Protein AF-A0A1B6CYQ4-F1 (afdb_monomer)

InterPro domains:
  IPR046906 Mab-21-like, HhH/H2TH-like domain [PF20266] (20-109)

Secondary structure (DSSP, 8-state):
--PPP--HHHHHHHTTT-TTHHHHHHHHHHHHHHTT-TTS-HHHHHHHHHHHHHHTTT-GGGGGS-HHHHHHHHHHHHHHHHHTT--EETTEEEEETTTTS-HHHHHHHHHHHHHHHHHHHH-GGGHHHHH--TT--S--------------------------------

Radius of gyration: 19.65 Å; Cα contacts (8 Å, |Δi|>4): 107; chains: 1; bounding box: 58×38×56 Å

Sequence (170 aa):
IFWRLAFPHQELEMLSNKRCLKKILKMIKKLRDTQKWNFLSSYYIKTLFLWEVEEKRSSPEFWRQSEGFLFLYMLRKLRDCLQQKRIKFFWHKDCNLLETISDTKIDHGLRMLNKIIDAIVKDALTVESYLVSDKDKYVFVSNDSQEECNETSMQGGSTAESSFSNCVIT

Structure (mmCIF, N/CA/C/O backbone):
data_AF-A0A1B6CYQ4-F1
#
_entry.id   AF-A0A1B6CYQ4-F1
#
loop_
_atom_site.group_PDB
_atom_site.id
_atom_site.type_symbol
_atom_site.label_atom_id
_atom_site.label_alt_id
_atom_site.label_comp_id
_atom_site.label_asym_id
_atom_site.label_entity_id
_atom_site.label_seq_id
_atom_site.pdbx_PDB_ins_code
_atom_site.Cartn_x
_atom_site.Cartn_y
_atom_site.Cartn_z
_atom_site.occupancy
_atom_site.B_iso_or_equiv
_atom_site.auth_seq_id
_atom_site.auth_comp_id
_atom_site.auth_asym_id
_atom_site.auth_atom_id
_atom_site.pdbx_PDB_model_num
ATOM 1 N N . ILE A 1 1 ? 13.438 4.263 -27.667 1.00 56.91 1 ILE A N 1
ATOM 2 C CA . ILE A 1 1 ? 12.159 4.777 -27.115 1.00 56.91 1 ILE A CA 1
ATOM 3 C C . ILE A 1 1 ? 11.282 3.568 -26.845 1.00 56.91 1 ILE A C 1
ATOM 5 O O . ILE A 1 1 ? 11.056 2.804 -27.773 1.00 56.91 1 ILE A O 1
ATOM 9 N N . PHE A 1 2 ? 10.868 3.353 -25.598 1.00 77.44 2 PHE A N 1
ATOM 10 C CA . PHE A 1 2 ? 9.970 2.258 -25.228 1.00 77.44 2 PHE A CA 1
ATOM 11 C C . PHE A 1 2 ? 8.620 2.845 -24.820 1.00 77.44 2 PHE A C 1
ATOM 13 O O . PHE A 1 2 ? 8.571 3.780 -24.021 1.00 77.44 2 PHE A O 1
ATOM 20 N N . TRP A 1 3 ? 7.538 2.306 -25.374 1.00 79.00 3 TRP A N 1
ATOM 21 C CA . TRP A 1 3 ? 6.174 2.662 -24.994 1.00 79.00 3 TRP A CA 1
ATOM 22 C C . TRP A 1 3 ? 5.716 1.745 -23.861 1.00 79.00 3 TRP A C 1
ATOM 24 O O . TRP A 1 3 ? 5.914 0.532 -23.927 1.00 79.00 3 TRP A O 1
ATOM 34 N N . ARG A 1 4 ? 5.106 2.311 -22.814 1.00 76.56 4 ARG A N 1
ATOM 35 C CA . ARG A 1 4 ? 4.498 1.528 -21.731 1.00 76.56 4 ARG A CA 1
ATOM 36 C C . ARG A 1 4 ? 3.010 1.355 -22.007 1.00 76.56 4 ARG A C 1
ATOM 38 O O . ARG A 1 4 ? 2.299 2.337 -22.199 1.00 76.56 4 ARG A O 1
ATOM 45 N N . LEU A 1 5 ? 2.549 0.111 -21.969 1.00 82.44 5 LEU A N 1
ATOM 46 C CA . LEU A 1 5 ? 1.137 -0.235 -22.088 1.00 82.44 5 LEU A CA 1
ATOM 47 C C . LEU A 1 5 ? 0.344 0.346 -20.901 1.00 82.44 5 LEU A C 1
ATOM 49 O O . LEU A 1 5 ? 0.726 0.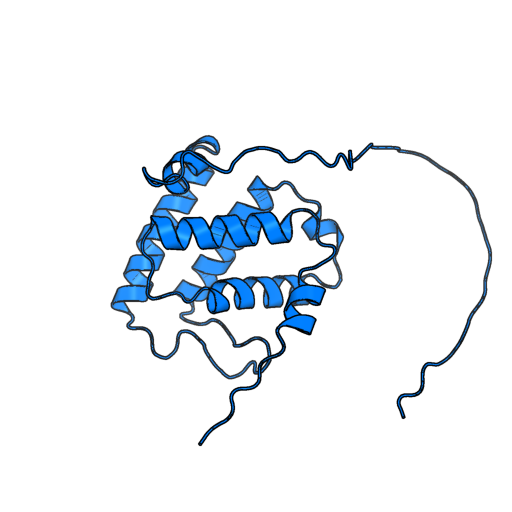141 -19.744 1.00 82.44 5 LEU A O 1
ATOM 53 N N . ALA A 1 6 ? -0.743 1.069 -21.175 1.00 82.19 6 ALA A N 1
ATOM 54 C CA . ALA A 1 6 ? -1.612 1.652 -20.156 1.00 82.19 6 ALA A CA 1
ATOM 55 C C . ALA A 1 6 ? -3.076 1.633 -20.612 1.00 82.19 6 ALA A C 1
ATOM 57 O O . ALA A 1 6 ? -3.385 2.039 -21.728 1.00 82.19 6 ALA A O 1
ATOM 58 N N . PHE A 1 7 ? -3.973 1.214 -19.718 1.00 90.12 7 PHE A N 1
ATOM 59 C CA . PHE A 1 7 ? -5.411 1.091 -19.989 1.00 90.12 7 PHE A CA 1
ATOM 60 C C . PHE A 1 7 ? -6.243 1.769 -18.891 1.00 90.12 7 PHE A C 1
ATOM 62 O O . PHE A 1 7 ? -6.993 1.119 -18.160 1.00 90.12 7 PHE A O 1
ATOM 69 N N . PRO A 1 8 ? -6.088 3.089 -18.696 1.00 88.88 8 PRO A N 1
ATOM 70 C CA . PRO A 1 8 ? -6.687 3.781 -17.559 1.00 88.88 8 PRO A CA 1
ATOM 71 C C . PRO A 1 8 ? -8.220 3.710 -17.546 1.00 88.88 8 PRO A C 1
ATOM 73 O O . PRO A 1 8 ? -8.797 3.688 -16.458 1.00 88.88 8 PRO A O 1
ATOM 76 N N . HIS A 1 9 ? -8.857 3.656 -18.721 1.00 90.56 9 HIS A N 1
ATOM 77 C CA . HIS A 1 9 ? -10.310 3.572 -18.861 1.00 90.56 9 HIS A CA 1
ATOM 78 C C . HIS A 1 9 ? -10.839 2.206 -18.409 1.00 90.56 9 HIS A C 1
ATOM 80 O O . HIS A 1 9 ? -11.674 2.142 -17.512 1.00 90.56 9 HIS A O 1
ATOM 86 N N . GLN A 1 10 ? -10.260 1.123 -18.928 1.00 92.25 10 GLN A N 1
ATOM 87 C CA . GLN A 1 10 ? -10.605 -0.248 -18.553 1.00 92.25 10 GLN A CA 1
ATOM 88 C C . GLN A 1 10 ? -10.365 -0.476 -17.059 1.00 92.25 10 GLN A C 1
ATOM 90 O O . GLN A 1 10 ? -11.225 -0.986 -16.353 1.00 92.25 10 GLN A O 1
ATOM 95 N N . GLU A 1 11 ? -9.228 -0.020 -16.528 1.00 92.81 11 GLU A N 1
ATOM 96 C CA . GLU A 1 11 ? -8.952 -0.127 -15.093 1.00 92.81 11 GLU A CA 1
ATOM 97 C C . GLU A 1 11 ? -9.968 0.648 -14.235 1.00 92.81 11 GLU A C 1
ATOM 99 O O . GLU A 1 11 ? -10.245 0.267 -13.098 1.00 92.81 11 GLU A O 1
ATOM 104 N N . LEU A 1 12 ? -10.492 1.774 -14.731 1.00 89.81 12 LEU A N 1
ATOM 105 C CA . LEU A 1 12 ? -11.516 2.546 -14.028 1.00 89.81 12 LEU A CA 1
ATOM 106 C C . LEU A 1 12 ? -12.864 1.823 -14.043 1.00 89.81 12 LEU A C 1
ATOM 108 O O . LEU A 1 12 ? -13.550 1.816 -13.021 1.00 89.81 12 LEU A O 1
ATOM 112 N N . GLU A 1 13 ? -13.219 1.222 -15.174 1.00 91.62 13 GLU A N 1
ATOM 113 C CA . GLU A 1 13 ? -14.427 0.422 -15.354 1.00 91.62 13 GLU A CA 1
ATOM 114 C C . GLU A 1 13 ? -14.397 -0.844 -14.488 1.00 91.62 13 GLU A C 1
ATOM 116 O O . GLU A 1 13 ? -15.350 -1.135 -13.776 1.00 91.62 13 GLU A O 1
ATOM 121 N N . MET A 1 14 ? -13.261 -1.535 -14.403 1.00 90.69 14 MET A N 1
ATOM 122 C CA . MET A 1 14 ? -13.112 -2.688 -13.507 1.00 90.69 14 MET A CA 1
ATOM 123 C C . MET A 1 14 ? -13.343 -2.328 -12.033 1.00 90.69 14 MET A C 1
ATOM 125 O O . MET A 1 14 ? -13.870 -3.133 -11.263 1.00 90.69 14 MET A O 1
ATOM 129 N N . LEU A 1 15 ? -12.972 -1.112 -11.629 1.00 89.25 15 LEU A N 1
ATOM 130 C CA . LEU A 1 15 ? -13.192 -0.589 -10.279 1.00 89.25 15 LEU A CA 1
ATOM 131 C C . LEU A 1 15 ? -14.553 0.110 -10.119 1.00 89.25 15 LEU A C 1
ATOM 133 O O . LEU A 1 15 ? -14.896 0.530 -9.010 1.00 89.25 15 LEU A O 1
ATOM 137 N N . SER A 1 16 ? -15.309 0.297 -11.202 1.00 83.81 16 SER A N 1
ATOM 138 C CA . SER A 1 16 ? -16.661 0.843 -11.159 1.00 83.81 16 SER A CA 1
ATOM 139 C C . SER A 1 16 ? -17.646 -0.219 -10.649 1.00 83.81 16 SER A C 1
ATOM 141 O O . SER A 1 16 ? -17.313 -1.402 -10.520 1.00 83.81 16 SER A O 1
ATOM 143 N N . ASN A 1 17 ? -18.843 0.228 -10.265 1.00 75.56 17 ASN A N 1
ATOM 144 C CA . ASN A 1 17 ? -19.954 -0.633 -9.840 1.00 75.56 17 ASN A CA 1
ATOM 145 C C . ASN A 1 17 ? -19.668 -1.514 -8.608 1.00 75.56 17 ASN A C 1
ATOM 147 O O . ASN A 1 17 ? -20.323 -2.525 -8.382 1.00 75.56 17 ASN A O 1
ATOM 151 N N . LYS A 1 18 ? -18.686 -1.126 -7.784 1.00 76.94 18 LYS A N 1
ATOM 152 C CA . LYS A 1 18 ? -18.326 -1.798 -6.526 1.00 76.94 18 LYS A CA 1
ATOM 153 C C . LYS A 1 18 ? -18.411 -0.789 -5.392 1.00 76.94 18 LYS A C 1
ATOM 155 O O . LYS A 1 18 ? -17.413 -0.155 -5.055 1.00 76.94 18 LYS A O 1
ATOM 160 N N . ARG A 1 19 ? -19.634 -0.619 -4.878 1.00 80.06 19 ARG A N 1
ATOM 161 C CA . ARG A 1 19 ? -20.086 0.282 -3.797 1.00 80.06 19 ARG A CA 1
ATOM 162 C C . ARG A 1 19 ? -18.957 1.056 -3.095 1.00 80.06 19 ARG A C 1
ATOM 164 O O . ARG A 1 19 ? -18.613 2.164 -3.500 1.00 80.06 19 ARG A O 1
ATOM 171 N N . CYS A 1 20 ? -18.330 0.453 -2.086 1.00 85.50 20 CYS A N 1
ATOM 172 C CA . CYS A 1 20 ? -17.342 1.126 -1.243 1.00 85.50 20 CYS A CA 1
ATOM 173 C C . CYS A 1 20 ? -15.902 1.022 -1.775 1.00 85.50 20 CYS A C 1
ATOM 175 O O . CYS A 1 20 ? -15.009 1.685 -1.254 1.00 85.50 20 CYS A O 1
ATOM 177 N N . LEU A 1 21 ? -15.631 0.242 -2.826 1.00 90.12 21 LEU A N 1
ATOM 178 C CA . LEU A 1 21 ? -14.267 -0.104 -3.244 1.00 90.12 21 LEU A CA 1
ATOM 179 C C . LEU A 1 21 ? -13.415 1.123 -3.590 1.00 90.12 21 LEU A C 1
ATOM 181 O O . LEU A 1 21 ? -12.257 1.225 -3.181 1.00 90.12 21 LEU A O 1
ATOM 185 N N . LYS A 1 22 ? -13.999 2.092 -4.305 1.00 90.12 22 LYS A N 1
ATOM 186 C CA . LYS A 1 22 ? -13.323 3.355 -4.642 1.00 90.12 22 LYS A CA 1
ATOM 187 C C . LYS A 1 22 ? -12.980 4.167 -3.392 1.00 90.12 22 LYS A C 1
ATOM 189 O O . LYS A 1 22 ? -11.921 4.793 -3.353 1.00 90.12 22 LYS A O 1
ATOM 194 N N . LYS A 1 23 ? -13.849 4.147 -2.377 1.00 90.88 23 LYS A N 1
ATOM 195 C CA . LYS A 1 23 ? -13.615 4.803 -1.084 1.00 90.88 23 LYS A CA 1
ATOM 196 C C . LYS A 1 23 ? -12.451 4.133 -0.354 1.00 90.88 23 LYS A C 1
ATOM 198 O O . LYS A 1 23 ? -11.502 4.821 0.009 1.00 90.88 23 LYS A O 1
ATOM 203 N N . ILE A 1 24 ? -12.447 2.802 -0.269 1.00 94.00 24 ILE A N 1
ATOM 204 C CA . ILE A 1 24 ? -11.355 2.032 0.348 1.00 94.00 24 ILE A CA 1
ATOM 205 C C . ILE A 1 24 ? -10.017 2.273 -0.371 1.00 94.00 24 ILE A C 1
ATOM 207 O O . ILE A 1 24 ? -8.997 2.516 0.273 1.00 94.00 24 ILE A O 1
ATOM 211 N N . LEU A 1 25 ? -10.013 2.305 -1.709 1.00 94.38 25 LEU A N 1
ATOM 212 C CA . LEU A 1 25 ? -8.820 2.627 -2.500 1.00 94.38 25 LEU A CA 1
ATOM 213 C C . LEU A 1 25 ? -8.271 4.021 -2.174 1.00 94.38 25 LEU A C 1
ATOM 215 O O . LEU A 1 25 ? -7.056 4.196 -2.059 1.00 94.38 25 LEU A O 1
ATOM 219 N N . LYS A 1 26 ? -9.151 5.019 -2.029 1.00 92.44 26 LYS A N 1
ATOM 220 C CA . LYS A 1 26 ? -8.761 6.372 -1.612 1.00 92.44 26 LYS A CA 1
ATOM 221 C C . LYS A 1 26 ? -8.197 6.373 -0.190 1.00 92.44 26 LYS A C 1
ATOM 223 O O . LYS A 1 26 ? -7.157 6.987 0.020 1.00 92.44 26 LYS A O 1
ATOM 228 N N . MET A 1 27 ? -8.817 5.655 0.749 1.00 93.12 27 MET A N 1
ATOM 229 C CA . MET A 1 27 ? -8.337 5.557 2.134 1.00 93.12 27 MET A CA 1
ATOM 230 C C . MET A 1 27 ? -6.934 4.953 2.216 1.00 93.12 27 MET A C 1
ATOM 232 O O . MET A 1 27 ? -6.077 5.512 2.890 1.00 93.12 27 MET A O 1
ATOM 236 N N . ILE A 1 28 ? -6.654 3.865 1.491 1.00 94.38 28 ILE A N 1
ATOM 237 C CA . ILE A 1 28 ? -5.317 3.243 1.504 1.00 94.38 28 ILE A CA 1
ATOM 238 C C . ILE A 1 28 ? -4.267 4.150 0.848 1.00 94.38 28 ILE A C 1
ATOM 240 O O . ILE A 1 28 ? -3.140 4.239 1.334 1.00 94.38 28 ILE A O 1
ATOM 244 N N . LYS A 1 29 ? -4.623 4.871 -0.223 1.00 92.75 29 LYS A N 1
ATOM 245 C CA . LYS A 1 29 ? -3.730 5.885 -0.810 1.00 92.75 29 LYS A CA 1
ATOM 246 C C . LYS A 1 29 ? -3.445 7.022 0.170 1.00 92.75 29 LYS A C 1
ATOM 248 O O . LYS A 1 29 ? -2.285 7.383 0.334 1.00 92.75 29 LYS A O 1
ATOM 253 N N . LYS A 1 30 ? -4.474 7.522 0.861 1.00 91.38 30 LYS A N 1
ATOM 254 C CA . LYS A 1 30 ? -4.320 8.553 1.892 1.00 91.38 30 LYS A CA 1
ATOM 255 C C . LYS A 1 30 ? -3.436 8.063 3.036 1.00 91.38 30 LYS A C 1
ATOM 257 O O . LYS A 1 30 ? -2.513 8.766 3.416 1.00 91.38 30 LYS A O 1
ATOM 262 N N . LEU A 1 31 ? -3.638 6.831 3.510 1.00 92.06 31 LEU A N 1
ATOM 263 C CA . LEU A 1 31 ? -2.777 6.217 4.521 1.00 92.06 31 LEU A CA 1
ATOM 264 C C . LEU A 1 31 ? -1.312 6.204 4.070 1.00 92.06 31 LEU A C 1
ATOM 266 O O . LEU A 1 31 ? -0.436 6.624 4.818 1.00 92.06 31 LEU A O 1
ATOM 270 N N . ARG A 1 32 ? -1.043 5.765 2.836 1.00 92.88 32 ARG A N 1
ATOM 271 C CA . ARG A 1 32 ? 0.309 5.786 2.263 1.00 92.88 32 ARG A CA 1
ATOM 272 C C . ARG A 1 32 ? 0.908 7.197 2.285 1.00 92.88 32 ARG A C 1
ATOM 274 O O . ARG A 1 32 ? 2.077 7.340 2.639 1.00 92.88 32 ARG A O 1
ATOM 281 N N . ASP A 1 33 ? 0.129 8.207 1.905 1.00 91.31 33 ASP A N 1
ATOM 282 C CA . ASP A 1 33 ? 0.583 9.600 1.845 1.00 91.31 33 ASP A CA 1
ATOM 283 C C . ASP A 1 33 ? 0.881 10.159 3.243 1.00 91.31 33 ASP A C 1
ATOM 285 O O . ASP A 1 33 ? 1.968 10.692 3.470 1.00 91.31 33 ASP A O 1
ATOM 289 N N . THR A 1 34 ? -0.014 9.933 4.209 1.00 89.88 34 THR A N 1
ATOM 290 C CA . THR A 1 34 ? 0.170 10.319 5.618 1.00 89.88 34 THR A CA 1
ATOM 291 C C . THR A 1 34 ? 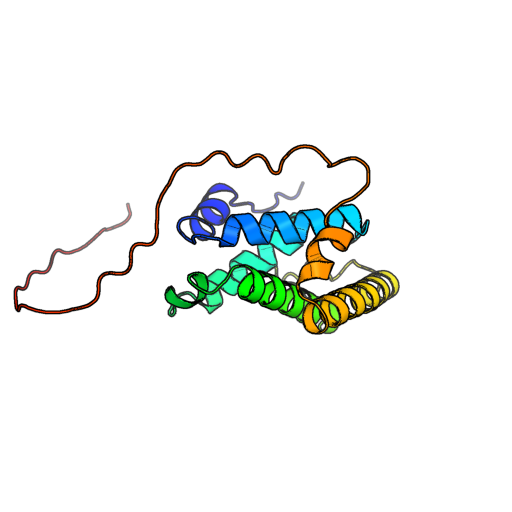1.393 9.639 6.237 1.00 89.88 34 THR A C 1
ATOM 293 O O . THR A 1 34 ? 2.186 10.279 6.927 1.00 89.88 34 THR A O 1
ATOM 296 N N . GLN A 1 35 ? 1.603 8.353 5.944 1.00 87.44 35 GLN A N 1
ATOM 297 C CA . GLN A 1 35 ? 2.750 7.580 6.433 1.00 87.44 35 GLN A CA 1
ATOM 298 C C . GLN A 1 35 ? 4.031 7.787 5.601 1.00 87.44 35 GLN A C 1
ATOM 300 O O . GLN A 1 35 ? 5.065 7.183 5.897 1.00 87.44 35 GLN A O 1
ATOM 305 N N . LYS A 1 36 ? 3.988 8.637 4.562 1.00 88.81 36 LYS A N 1
ATOM 306 C CA . LYS A 1 36 ? 5.111 8.971 3.667 1.00 88.81 36 LYS A CA 1
ATOM 307 C C . LYS A 1 36 ? 5.780 7.743 3.038 1.00 88.81 36 LYS A C 1
ATOM 309 O O . LYS A 1 36 ? 7.004 7.686 2.887 1.00 88.81 36 LYS A O 1
ATOM 314 N N . TRP A 1 37 ? 4.992 6.744 2.641 1.00 89.94 37 TRP A N 1
ATOM 315 C CA . TRP A 1 37 ? 5.489 5.538 1.968 1.00 89.94 37 TRP A CA 1
ATOM 316 C C . TRP A 1 37 ? 5.803 5.802 0.489 1.00 89.94 37 TRP A C 1
ATOM 318 O O . TRP A 1 37 ? 5.226 5.196 -0.412 1.00 89.94 37 TRP A O 1
ATOM 328 N N . ASN A 1 38 ? 6.769 6.687 0.237 1.00 88.81 38 ASN A N 1
ATOM 329 C CA . ASN A 1 38 ? 7.158 7.148 -1.103 1.00 88.81 38 ASN A CA 1
ATOM 330 C C . ASN A 1 38 ? 7.689 6.027 -2.013 1.00 88.81 38 ASN A C 1
ATOM 332 O O . ASN A 1 38 ? 7.801 6.209 -3.221 1.00 88.81 38 ASN A O 1
ATOM 336 N N . PHE A 1 39 ? 8.024 4.865 -1.447 1.00 91.62 39 PHE A N 1
ATOM 337 C CA . PHE A 1 39 ? 8.415 3.686 -2.216 1.00 91.62 39 PHE A CA 1
ATOM 338 C C . PHE A 1 39 ? 7.225 3.028 -2.938 1.00 91.62 39 PHE A C 1
ATOM 340 O O . PHE A 1 39 ? 7.424 2.354 -3.943 1.00 91.62 39 PHE A O 1
ATOM 347 N N . LEU A 1 40 ? 5.989 3.245 -2.473 1.00 93.06 40 LEU A N 1
ATOM 348 C CA . LEU A 1 40 ? 4.777 2.720 -3.099 1.00 93.06 40 LEU A CA 1
ATOM 349 C C . LEU A 1 40 ? 4.126 3.764 -4.005 1.00 93.06 40 LEU A C 1
ATOM 351 O O . LEU A 1 40 ? 3.495 4.722 -3.555 1.00 93.06 40 LEU A O 1
ATOM 355 N N . SER A 1 41 ? 4.184 3.537 -5.314 1.00 93.00 41 SER A N 1
ATOM 356 C CA . SER A 1 41 ? 3.422 4.355 -6.259 1.00 93.00 41 SER A CA 1
ATOM 357 C C . SER A 1 41 ? 1.909 4.167 -6.079 1.00 93.00 41 SER A C 1
ATOM 359 O O . SER A 1 41 ? 1.427 3.090 -5.719 1.00 93.00 41 SER A O 1
ATOM 361 N N . SER A 1 42 ? 1.125 5.201 -6.413 1.00 92.56 42 SER A N 1
ATOM 362 C CA . SER A 1 42 ? -0.351 5.149 -6.400 1.00 92.56 42 SER A CA 1
ATOM 363 C C . SER A 1 42 ? -0.881 4.027 -7.286 1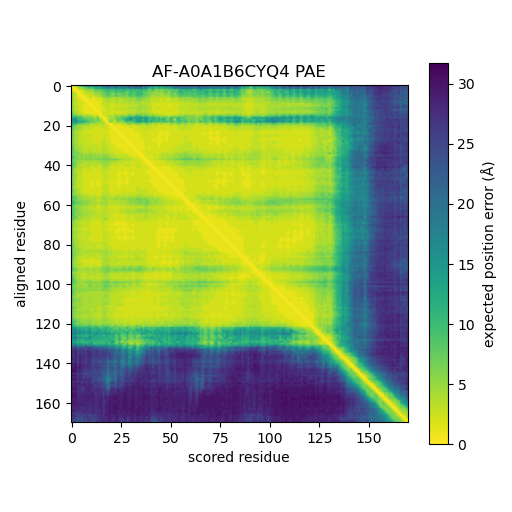.00 92.56 42 SER A C 1
ATOM 365 O O . SER A 1 42 ? -1.945 3.463 -7.020 1.00 92.56 42 SER A O 1
ATOM 367 N N . TYR A 1 43 ? -0.130 3.713 -8.343 1.00 94.00 43 TYR A N 1
ATOM 368 C CA . TYR A 1 43 ? -0.455 2.653 -9.280 1.00 94.00 43 TYR A CA 1
ATOM 369 C C . TYR A 1 43 ? -0.278 1.254 -8.674 1.00 94.00 43 TYR A C 1
ATOM 371 O O . TYR A 1 43 ? -1.003 0.340 -9.051 1.00 94.00 43 TYR A O 1
ATOM 379 N N . TYR A 1 44 ? 0.616 1.072 -7.697 1.00 95.12 44 TYR A N 1
ATOM 380 C CA . TYR A 1 44 ? 0.866 -0.241 -7.086 1.00 95.12 44 TYR A CA 1
ATOM 381 C C . TYR A 1 44 ? -0.322 -0.635 -6.212 1.00 95.12 44 TYR A C 1
ATOM 383 O O . TYR A 1 44 ? -0.839 -1.743 -6.318 1.00 95.12 44 TYR A O 1
ATOM 391 N N . ILE A 1 45 ? -0.832 0.332 -5.442 1.00 96.00 45 ILE A N 1
ATOM 392 C CA . ILE A 1 45 ? -2.070 0.176 -4.674 1.00 96.00 45 ILE A CA 1
ATOM 393 C C . ILE A 1 45 ? -3.248 -0.062 -5.628 1.00 96.00 45 ILE A C 1
ATOM 395 O O . ILE A 1 45 ? -4.041 -0.963 -5.400 1.00 96.00 45 ILE A O 1
ATOM 399 N N . LYS A 1 46 ? -3.358 0.687 -6.737 1.00 94.81 46 LYS A N 1
ATOM 400 C CA . LYS A 1 46 ? -4.420 0.447 -7.736 1.00 94.81 46 LYS A CA 1
ATOM 401 C C . LYS A 1 46 ? -4.354 -0.977 -8.303 1.00 94.81 46 LYS A C 1
ATOM 403 O O . LYS A 1 46 ? -5.379 -1.638 -8.404 1.00 94.81 46 LYS A O 1
ATOM 408 N N . THR A 1 47 ? -3.154 -1.444 -8.630 1.00 95.06 47 THR A N 1
ATOM 409 C CA . THR A 1 47 ? -2.909 -2.779 -9.187 1.00 95.06 47 THR A CA 1
ATOM 410 C C . THR A 1 47 ? -3.330 -3.883 -8.223 1.00 95.06 47 THR A C 1
ATOM 412 O O . THR A 1 47 ? -3.968 -4.841 -8.646 1.00 95.06 47 THR A O 1
ATOM 415 N N . LEU A 1 48 ? -3.050 -3.722 -6.926 1.00 96.38 48 LEU A N 1
ATOM 416 C CA . LEU A 1 48 ? -3.534 -4.635 -5.890 1.00 96.38 48 LEU A CA 1
ATOM 417 C C . LEU A 1 48 ? -5.065 -4.770 -5.931 1.00 96.38 48 LEU A C 1
ATOM 419 O O . LEU A 1 48 ? -5.588 -5.877 -5.939 1.00 96.38 48 LEU A O 1
ATOM 423 N N . PHE A 1 49 ? -5.786 -3.650 -6.020 1.00 95.62 49 PHE A N 1
ATOM 424 C CA . PHE A 1 49 ? -7.251 -3.655 -6.079 1.00 95.62 49 PHE A CA 1
ATOM 425 C C . PHE A 1 49 ? -7.790 -4.324 -7.345 1.00 95.62 49 PHE A C 1
ATOM 427 O O . PHE A 1 49 ? -8.794 -5.025 -7.275 1.00 95.62 49 PHE A O 1
ATOM 434 N N . LEU A 1 50 ? -7.139 -4.118 -8.491 1.00 95.56 50 LEU A N 1
ATOM 435 C CA . LEU A 1 50 ? -7.539 -4.759 -9.744 1.00 95.56 50 LEU A CA 1
ATOM 436 C C . LEU A 1 50 ? -7.414 -6.285 -9.659 1.00 95.56 50 LEU A C 1
ATOM 438 O O . LEU A 1 50 ? -8.330 -6.990 -10.076 1.00 95.56 50 LEU A O 1
ATOM 442 N N . TRP A 1 51 ? -6.329 -6.792 -9.065 1.00 96.00 51 TRP A N 1
ATOM 443 C CA . TRP A 1 51 ? -6.163 -8.230 -8.847 1.00 96.00 51 TRP A CA 1
ATOM 444 C C . TRP A 1 51 ? -7.212 -8.810 -7.908 1.00 96.00 51 TRP A C 1
ATOM 446 O O . TRP A 1 51 ? -7.780 -9.850 -8.221 1.00 96.00 51 TRP A O 1
ATOM 456 N N . GLU A 1 52 ? -7.511 -8.133 -6.800 1.00 95.25 52 GLU A N 1
ATOM 457 C CA . GLU A 1 52 ? -8.546 -8.598 -5.870 1.00 95.25 52 GLU A CA 1
ATOM 458 C C . GLU A 1 52 ? -9.937 -8.591 -6.514 1.00 95.25 52 GLU A C 1
ATOM 460 O O . GLU A 1 52 ? -10.736 -9.494 -6.279 1.00 95.25 52 GLU A O 1
ATOM 465 N N . VAL A 1 53 ? -10.235 -7.605 -7.366 1.00 94.56 53 VAL A N 1
ATOM 466 C CA . VAL A 1 53 ? -11.476 -7.586 -8.153 1.00 94.56 53 VAL A CA 1
ATOM 467 C C . VAL A 1 53 ? -11.559 -8.779 -9.098 1.00 94.56 53 VAL A C 1
ATOM 469 O O . VAL A 1 53 ? -12.611 -9.414 -9.155 1.00 94.56 53 VAL A O 1
ATOM 472 N N . GLU A 1 54 ? -10.476 -9.092 -9.808 1.00 93.81 54 GLU A N 1
ATOM 473 C CA . GLU A 1 54 ? -10.443 -10.238 -10.719 1.00 93.81 54 GLU A CA 1
ATOM 474 C C . GLU A 1 54 ? -10.556 -11.567 -9.953 1.00 93.81 54 GLU A C 1
ATOM 476 O O . GLU A 1 54 ? -11.328 -12.439 -10.341 1.00 93.81 54 GLU A O 1
ATOM 481 N N . GLU A 1 55 ? -9.866 -11.708 -8.816 1.00 94.00 55 GLU A N 1
ATOM 482 C CA . GLU A 1 55 ? -9.930 -12.902 -7.961 1.00 94.00 55 GLU A CA 1
ATOM 483 C C . GLU A 1 55 ? -11.342 -13.130 -7.393 1.00 94.00 55 GLU A C 1
ATOM 485 O O . GLU A 1 55 ? -11.788 -14.268 -7.248 1.00 94.00 55 GLU A O 1
ATOM 490 N N . LYS A 1 56 ? -12.077 -12.051 -7.098 1.00 93.06 56 LYS A N 1
ATOM 491 C CA . LYS A 1 56 ? -13.446 -12.092 -6.556 1.00 93.06 56 LYS A CA 1
ATOM 492 C C . LYS A 1 56 ? -14.531 -11.943 -7.621 1.00 93.06 56 LYS A C 1
ATOM 494 O O . LYS A 1 56 ? -15.687 -11.697 -7.274 1.00 93.06 56 LYS A O 1
ATOM 499 N N . ARG A 1 57 ? -14.201 -12.111 -8.905 1.00 90.31 57 ARG A N 1
ATOM 500 C CA . ARG A 1 57 ? -15.151 -11.942 -10.016 1.00 90.31 57 ARG A CA 1
ATOM 501 C C . ARG A 1 57 ? -16.398 -12.820 -9.882 1.00 90.31 57 ARG A C 1
ATOM 503 O O . ARG A 1 57 ? -17.494 -12.359 -10.183 1.00 90.31 57 ARG A O 1
ATOM 510 N N . SER A 1 58 ? -16.246 -14.039 -9.369 1.00 91.69 58 SER A N 1
ATOM 511 C CA . SER A 1 58 ? -17.353 -14.983 -9.145 1.00 91.69 58 SER A CA 1
ATOM 512 C C . SER A 1 58 ? -18.150 -14.723 -7.857 1.00 91.69 58 SER A C 1
ATOM 514 O O . SER A 1 58 ? -19.065 -15.476 -7.540 1.00 91.69 58 SER A O 1
ATOM 516 N N . SER A 1 59 ? -17.805 -13.698 -7.071 1.00 91.75 59 SER A N 1
ATOM 517 C CA . SER A 1 59 ? -18.418 -13.419 -5.764 1.00 91.75 59 SER A CA 1
ATOM 518 C C . SER A 1 59 ? -18.651 -11.914 -5.568 1.00 91.75 59 SER A C 1
ATOM 520 O O . SER A 1 59 ? -18.011 -11.299 -4.713 1.00 91.75 59 SER A O 1
ATOM 522 N N . PRO A 1 60 ? -19.569 -11.293 -6.335 1.00 86.25 60 PRO A N 1
ATOM 523 C CA . PRO A 1 60 ? -19.814 -9.847 -6.273 1.00 86.25 60 PRO A CA 1
ATOM 524 C C . PRO A 1 60 ? -20.255 -9.372 -4.878 1.00 86.25 60 PRO A C 1
ATOM 526 O O . PRO A 1 60 ? -19.870 -8.286 -4.442 1.00 86.25 60 PRO A O 1
ATOM 529 N N . GLU A 1 61 ? -20.965 -10.229 -4.141 1.00 89.69 61 GLU A N 1
ATOM 530 C CA . GLU A 1 61 ? -21.412 -10.022 -2.757 1.00 89.69 61 GLU A CA 1
ATOM 531 C C . GLU A 1 61 ? -20.270 -9.731 -1.772 1.00 89.69 61 GLU A C 1
ATOM 533 O O . GLU A 1 61 ? -20.469 -9.077 -0.747 1.00 89.69 61 GLU A O 1
ATOM 538 N N . PHE A 1 62 ? -19.042 -10.150 -2.095 1.00 91.69 62 PHE A N 1
ATOM 539 C CA . PHE A 1 62 ? -17.861 -9.834 -1.295 1.00 91.69 62 PHE A CA 1
ATOM 540 C C . PHE A 1 62 ? -17.650 -8.319 -1.153 1.00 91.69 62 PHE A C 1
ATOM 542 O O . PHE A 1 62 ? -17.248 -7.836 -0.099 1.00 91.69 62 PHE A O 1
ATOM 549 N N . TRP A 1 63 ? -17.972 -7.538 -2.185 1.00 90.44 63 TRP A N 1
ATOM 550 C CA . TRP A 1 63 ? -17.808 -6.083 -2.155 1.00 90.44 63 TRP A CA 1
ATOM 551 C C . TRP A 1 63 ? -18.959 -5.351 -1.452 1.00 90.44 63 TRP A C 1
ATOM 553 O O . TRP A 1 63 ? -18.902 -4.128 -1.313 1.00 90.44 63 TRP A O 1
ATOM 563 N N . ARG A 1 64 ? -19.985 -6.083 -0.991 1.00 89.69 64 ARG A N 1
ATOM 564 C CA . ARG A 1 64 ? -21.088 -5.562 -0.168 1.00 89.69 64 ARG A CA 1
ATOM 565 C C . ARG A 1 64 ? -20.825 -5.656 1.338 1.00 89.69 64 ARG A C 1
ATOM 567 O O . ARG A 1 64 ? -21.659 -5.202 2.117 1.00 89.69 64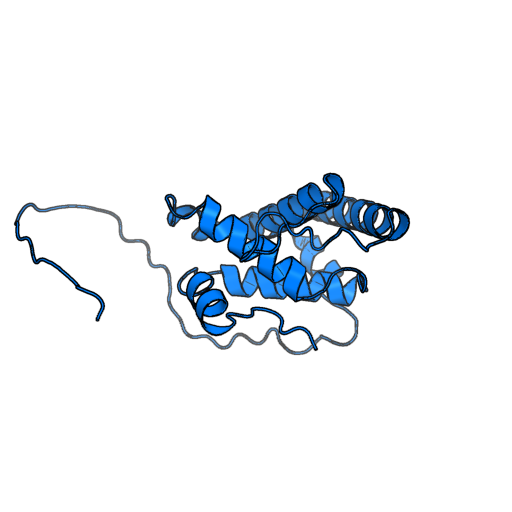 ARG A O 1
ATOM 574 N N . GLN A 1 65 ? -19.686 -6.216 1.747 1.00 91.44 65 GLN A N 1
ATOM 575 C CA . GLN A 1 65 ? -19.263 -6.258 3.148 1.00 91.44 65 GLN A CA 1
ATOM 576 C C . GLN A 1 65 ? -19.027 -4.847 3.714 1.00 91.44 65 GLN A C 1
ATOM 578 O O . GLN A 1 65 ? -18.930 -3.866 2.971 1.00 91.44 65 GLN A O 1
ATOM 583 N N . SER A 1 66 ? -18.918 -4.741 5.041 1.00 90.75 66 SER A N 1
ATOM 584 C CA . SER A 1 66 ? -18.713 -3.452 5.706 1.00 90.75 66 SER A CA 1
ATOM 585 C C . SER A 1 66 ? -17.414 -2.771 5.262 1.00 90.75 66 SER A C 1
ATOM 587 O O . SER A 1 66 ? -16.412 -3.417 4.942 1.00 90.75 66 SER A O 1
ATOM 589 N N . GLU A 1 67 ? -17.410 -1.438 5.270 1.00 89.81 67 GLU A N 1
ATOM 590 C CA . GLU A 1 67 ? -16.241 -0.657 4.857 1.00 89.81 67 GLU A CA 1
ATOM 591 C C . GLU A 1 67 ? -15.006 -0.963 5.706 1.00 89.81 67 GLU A C 1
ATOM 593 O O . GLU A 1 67 ? -13.914 -1.110 5.163 1.00 89.81 67 GLU A O 1
ATOM 598 N N . GLY A 1 68 ? -15.183 -1.116 7.023 1.00 89.88 68 GLY A N 1
ATOM 599 C CA . GLY A 1 68 ? -14.103 -1.477 7.941 1.00 89.88 68 GLY A CA 1
ATOM 600 C C . GLY A 1 68 ? -13.508 -2.850 7.627 1.00 89.88 68 GLY A C 1
ATOM 601 O O . GLY A 1 68 ? -12.284 -2.994 7.587 1.00 89.88 68 GLY A O 1
ATOM 602 N N . PHE A 1 69 ? -14.355 -3.838 7.314 1.00 91.88 69 PHE A N 1
ATOM 603 C CA . PHE A 1 69 ? -13.896 -5.159 6.888 1.00 91.88 69 PHE A CA 1
ATOM 604 C C . PHE A 1 69 ? -13.094 -5.077 5.585 1.00 91.88 69 PHE A C 1
ATOM 606 O O . PHE A 1 69 ? -11.980 -5.594 5.521 1.00 91.88 69 PHE A O 1
ATOM 613 N N . LEU A 1 70 ? -13.618 -4.389 4.565 1.00 94.06 70 LEU A N 1
ATOM 614 C CA . LEU A 1 70 ? -12.941 -4.242 3.273 1.00 94.06 70 LEU A CA 1
ATOM 615 C C . LEU A 1 70 ? -11.628 -3.462 3.395 1.00 94.06 70 LEU A C 1
ATOM 617 O O . LEU A 1 70 ? -10.638 -3.823 2.760 1.00 94.06 70 LEU A O 1
ATOM 621 N N . PHE A 1 71 ? -11.591 -2.420 4.226 1.00 93.94 71 PHE A N 1
ATOM 622 C CA . PHE A 1 71 ? -10.374 -1.665 4.507 1.00 93.94 71 PHE A CA 1
ATOM 623 C C . PHE A 1 71 ? -9.298 -2.553 5.126 1.00 93.94 71 PHE A C 1
ATOM 625 O O . PHE A 1 71 ? -8.190 -2.642 4.593 1.00 93.94 71 PHE A O 1
ATOM 632 N N . LEU A 1 72 ? -9.637 -3.266 6.203 1.00 94.00 72 LEU A N 1
ATOM 633 C CA . LEU A 1 72 ? -8.709 -4.163 6.881 1.00 94.00 72 LEU A CA 1
ATOM 634 C C . LEU A 1 72 ? -8.264 -5.316 5.970 1.00 94.00 72 LEU A C 1
ATOM 636 O O . LEU A 1 72 ? -7.083 -5.661 5.944 1.00 94.0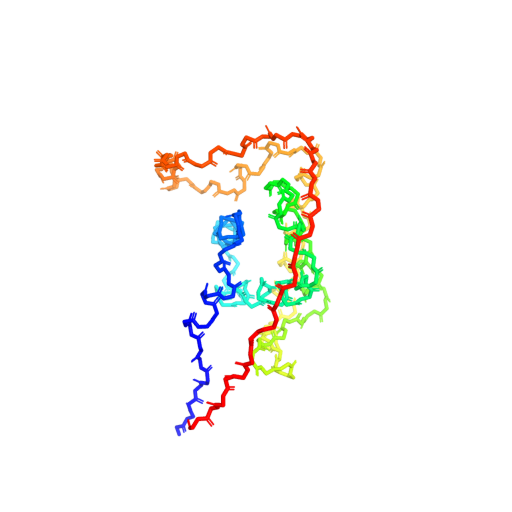0 72 LEU A O 1
ATOM 640 N N . TYR A 1 73 ? -9.184 -5.883 5.187 1.00 96.00 73 TYR A N 1
ATOM 641 C CA . TYR A 1 73 ? -8.884 -6.912 4.193 1.00 96.00 73 TYR A CA 1
ATOM 642 C C . TYR A 1 73 ? -7.840 -6.425 3.183 1.00 96.00 73 TYR A C 1
ATOM 644 O O . TYR A 1 73 ? -6.811 -7.072 2.993 1.00 96.00 73 TYR A O 1
ATOM 652 N N . MET A 1 74 ? -8.056 -5.251 2.584 1.00 96.56 74 MET A N 1
ATOM 653 C CA . MET A 1 74 ? -7.139 -4.700 1.586 1.00 96.56 74 MET A CA 1
ATOM 654 C C . MET A 1 74 ? -5.786 -4.289 2.188 1.00 96.56 74 MET A C 1
ATOM 656 O O . MET A 1 74 ? -4.759 -4.433 1.522 1.00 96.56 74 MET A O 1
ATOM 660 N N . LEU A 1 75 ? -5.742 -3.843 3.450 1.00 96.06 75 LEU A N 1
ATOM 661 C CA . LEU A 1 75 ? -4.481 -3.618 4.170 1.00 96.06 75 LEU A CA 1
ATOM 662 C C . LEU A 1 75 ? -3.703 -4.919 4.385 1.00 96.06 75 LEU A C 1
ATOM 664 O O . LEU A 1 75 ? -2.490 -4.950 4.176 1.00 96.06 75 LEU A O 1
ATOM 668 N N . ARG A 1 76 ? -4.389 -6.005 4.759 1.00 96.94 76 ARG A N 1
ATOM 669 C CA . ARG A 1 76 ? -3.767 -7.329 4.901 1.00 96.94 76 ARG A CA 1
ATOM 670 C C . ARG A 1 76 ? -3.250 -7.840 3.560 1.00 96.94 76 ARG A C 1
ATOM 672 O O . ARG A 1 76 ? -2.115 -8.291 3.502 1.00 96.94 76 ARG A O 1
ATOM 679 N N . LYS A 1 77 ? -4.001 -7.665 2.470 1.00 97.12 77 LYS A N 1
ATOM 680 C CA . LYS A 1 77 ? -3.521 -8.000 1.119 1.00 97.12 77 LYS A CA 1
ATOM 681 C C . LYS A 1 77 ? -2.283 -7.198 0.721 1.00 97.12 77 LYS A C 1
ATOM 683 O O . LYS A 1 77 ? -1.335 -7.768 0.186 1.00 97.12 77 LYS A O 1
ATOM 688 N N . LEU A 1 78 ? -2.236 -5.904 1.045 1.00 96.81 78 LEU A N 1
ATOM 689 C CA . LEU A 1 78 ? -1.034 -5.097 0.825 1.00 96.81 78 LEU A CA 1
ATOM 690 C C . LEU A 1 78 ? 0.157 -5.631 1.632 1.00 96.81 78 LEU A C 1
ATOM 692 O O . LEU A 1 78 ? 1.254 -5.749 1.088 1.00 96.81 78 LEU A O 1
ATOM 696 N N . ARG A 1 79 ? -0.055 -5.985 2.904 1.00 96.62 79 ARG A N 1
ATOM 697 C CA . ARG A 1 79 ? 0.973 -6.593 3.759 1.00 96.62 79 ARG A CA 1
ATOM 698 C C . ARG A 1 79 ? 1.488 -7.891 3.153 1.00 96.62 79 ARG A C 1
ATOM 700 O O . ARG A 1 79 ? 2.697 -8.045 3.030 1.00 96.62 79 ARG A O 1
ATOM 707 N N . ASP A 1 80 ? 0.598 -8.781 2.738 1.00 97.25 80 ASP A N 1
ATOM 708 C CA . ASP A 1 80 ? 0.971 -10.081 2.184 1.00 97.25 80 ASP A CA 1
ATOM 709 C C . ASP A 1 80 ? 1.791 -9.908 0.887 1.00 97.25 80 ASP A C 1
ATOM 711 O O . ASP A 1 80 ? 2.822 -10.558 0.708 1.00 97.25 80 ASP A O 1
ATOM 715 N N . CYS A 1 81 ? 1.419 -8.955 0.023 1.00 96.12 81 CYS A N 1
ATOM 716 C CA . CYS A 1 81 ? 2.210 -8.591 -1.156 1.00 96.12 81 CYS A CA 1
ATOM 717 C C . CYS A 1 81 ? 3.603 -8.052 -0.810 1.00 96.12 81 CYS A C 1
ATOM 719 O O . CYS A 1 81 ? 4.579 -8.391 -1.481 1.00 96.12 81 CYS A O 1
ATOM 721 N N . LEU A 1 82 ? 3.717 -7.219 0.228 1.00 95.69 82 LEU A N 1
ATOM 722 C CA . LEU A 1 82 ? 5.007 -6.712 0.695 1.00 95.69 82 LEU A CA 1
ATOM 723 C C . LEU A 1 82 ? 5.867 -7.832 1.305 1.00 95.69 82 LEU A C 1
ATOM 725 O O . LEU A 1 82 ? 7.061 -7.879 1.029 1.00 95.69 82 LEU A O 1
ATOM 729 N N . GLN A 1 83 ? 5.278 -8.766 2.060 1.00 96.12 83 GLN A N 1
ATOM 730 C CA . GLN A 1 83 ? 5.983 -9.929 2.625 1.00 96.12 83 GLN A CA 1
ATOM 731 C C . GLN A 1 83 ? 6.523 -10.843 1.526 1.00 96.12 83 GLN A C 1
ATOM 733 O O . GLN A 1 83 ? 7.658 -11.303 1.597 1.00 96.12 83 GLN A O 1
ATOM 738 N N . GLN A 1 84 ? 5.729 -11.059 0.477 1.00 95.81 84 GLN A N 1
ATOM 739 C CA . GLN A 1 84 ? 6.142 -11.805 -0.712 1.00 95.81 84 GLN A CA 1
ATOM 740 C C . GLN A 1 84 ? 7.077 -11.003 -1.628 1.00 95.81 84 GLN A C 1
ATOM 742 O O . GLN A 1 84 ? 7.508 -11.527 -2.654 1.00 95.81 84 GLN A O 1
ATOM 747 N N . LYS A 1 85 ? 7.343 -9.726 -1.307 1.00 95.31 85 LYS A N 1
ATOM 748 C CA . LYS A 1 85 ? 8.081 -8.763 -2.140 1.00 95.31 85 LYS A CA 1
ATOM 749 C C . LYS A 1 85 ? 7.574 -8.728 -3.582 1.00 95.31 85 LYS A C 1
ATOM 751 O O . LYS A 1 85 ? 8.342 -8.572 -4.533 1.00 95.31 85 LYS A O 1
ATOM 756 N N . ARG A 1 86 ? 6.259 -8.895 -3.760 1.00 95.19 86 ARG A N 1
ATOM 757 C CA . ARG A 1 86 ? 5.662 -9.049 -5.081 1.00 95.19 86 ARG A CA 1
ATOM 758 C C . ARG A 1 86 ? 4.291 -8.403 -5.222 1.00 95.19 86 ARG A C 1
ATOM 760 O O . ARG A 1 86 ? 3.330 -8.78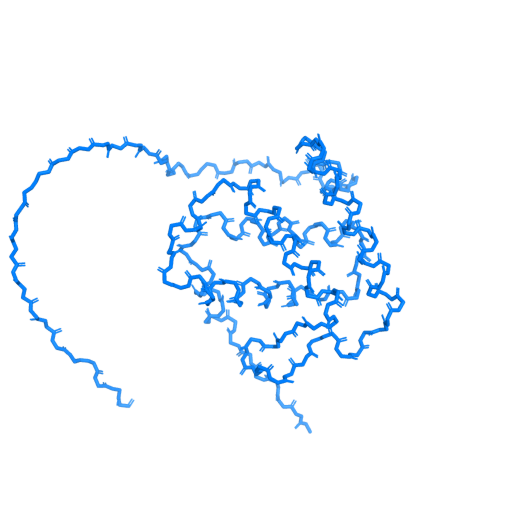7 -4.561 1.00 95.19 86 ARG A O 1
ATOM 767 N N . ILE A 1 87 ? 4.190 -7.500 -6.196 1.00 95.50 87 ILE A N 1
ATOM 768 C CA . ILE A 1 87 ? 2.921 -7.014 -6.751 1.00 95.50 87 ILE A CA 1
ATOM 769 C C . ILE A 1 87 ? 3.012 -7.178 -8.264 1.00 95.50 87 ILE A C 1
ATOM 771 O O . ILE A 1 87 ? 3.782 -6.479 -8.918 1.00 95.50 87 ILE A O 1
ATOM 775 N N . LYS A 1 88 ? 2.238 -8.106 -8.829 1.00 94.06 88 LYS A N 1
ATOM 776 C CA . LYS A 1 88 ? 2.219 -8.334 -10.279 1.00 94.06 88 LYS A CA 1
ATOM 777 C C . LYS A 1 88 ? 1.616 -7.132 -10.990 1.00 94.06 88 LYS A C 1
ATOM 779 O O . LYS A 1 88 ? 0.559 -6.667 -10.577 1.00 94.06 88 LYS A O 1
ATOM 784 N N . PHE A 1 89 ? 2.213 -6.675 -12.081 1.00 93.31 89 PHE A N 1
ATOM 785 C CA . PHE A 1 89 ? 1.569 -5.712 -12.968 1.00 93.31 89 PHE A CA 1
ATOM 786 C C . PHE A 1 89 ? 0.282 -6.320 -13.540 1.00 93.31 89 PHE A C 1
ATOM 788 O O . PHE A 1 89 ? 0.278 -7.469 -13.975 1.00 93.31 89 PHE A O 1
ATOM 795 N N . PHE A 1 90 ? -0.819 -5.566 -13.519 1.00 93.75 90 PHE A N 1
ATOM 796 C CA . PHE A 1 90 ? -2.142 -6.111 -13.843 1.00 93.75 90 PHE A CA 1
ATOM 797 C C . PHE A 1 90 ? -2.217 -6.682 -15.270 1.00 93.75 90 PHE A C 1
ATOM 799 O O . PHE A 1 90 ? -2.689 -7.797 -15.478 1.00 93.75 90 PHE A O 1
ATOM 806 N N . TRP A 1 91 ? -1.659 -5.956 -16.239 1.00 91.50 91 TRP A N 1
ATOM 807 C CA . TRP A 1 91 ? -1.686 -6.335 -17.655 1.00 91.50 91 TRP A CA 1
ATOM 808 C C . TRP A 1 91 ? -0.552 -7.281 -18.072 1.00 91.50 91 TRP A C 1
ATOM 810 O O . TRP A 1 91 ? -0.584 -7.817 -19.174 1.00 91.50 91 TRP A O 1
ATOM 820 N N . HIS A 1 92 ? 0.448 -7.501 -17.211 1.00 90.19 92 HIS A N 1
ATOM 821 C CA . HIS A 1 92 ? 1.559 -8.422 -17.471 1.00 90.19 92 HIS A CA 1
ATOM 822 C C . HIS A 1 92 ? 1.983 -9.108 -16.171 1.00 90.19 92 HIS A C 1
ATOM 824 O O . HIS A 1 92 ? 2.759 -8.568 -15.380 1.00 90.19 92 HIS A O 1
ATOM 830 N N . LYS A 1 93 ? 1.446 -10.312 -15.946 1.00 88.31 93 LYS A N 1
ATOM 831 C CA . LYS A 1 93 ? 1.552 -11.061 -14.681 1.00 88.31 93 LYS A CA 1
ATOM 832 C C . LYS A 1 93 ? 2.991 -11.361 -14.251 1.00 88.31 93 LYS A C 1
ATOM 834 O O . LYS A 1 93 ? 3.218 -11.543 -13.054 1.00 88.31 93 LYS A O 1
ATOM 839 N N . ASP A 1 94 ? 3.922 -11.390 -15.199 1.00 88.56 94 ASP A N 1
ATOM 840 C CA . ASP A 1 94 ? 5.329 -11.714 -14.954 1.00 88.56 94 ASP A CA 1
ATOM 841 C C . ASP A 1 94 ? 6.154 -10.492 -14.534 1.00 88.56 94 ASP A C 1
ATOM 843 O O . ASP A 1 94 ? 7.245 -10.637 -13.993 1.00 88.56 94 ASP A O 1
ATOM 847 N N . CYS A 1 95 ? 5.627 -9.275 -14.709 1.00 90.94 95 CYS A N 1
ATOM 848 C CA . CYS A 1 95 ? 6.298 -8.066 -14.240 1.00 90.94 95 CYS A CA 1
ATOM 849 C C . CYS A 1 95 ? 5.995 -7.827 -12.758 1.00 90.94 95 CYS A C 1
ATOM 851 O O . CYS A 1 95 ? 4.844 -7.584 -12.385 1.00 90.94 95 CYS A O 1
ATOM 853 N N . ASN A 1 96 ? 7.024 -7.823 -11.912 1.00 94.19 96 ASN A N 1
ATOM 854 C CA . ASN A 1 96 ? 6.893 -7.468 -10.504 1.00 94.19 96 ASN A CA 1
ATOM 855 C C . ASN A 1 96 ? 7.142 -5.967 -10.287 1.00 94.19 96 ASN A C 1
ATOM 857 O O . ASN A 1 96 ? 8.238 -5.460 -10.489 1.00 94.19 96 ASN A O 1
ATOM 861 N N . LEU A 1 97 ? 6.137 -5.248 -9.794 1.00 93.00 97 LEU A N 1
ATOM 862 C CA . LEU A 1 97 ? 6.234 -3.818 -9.500 1.00 93.00 97 LEU A CA 1
ATOM 863 C C . LEU A 1 97 ? 7.175 -3.500 -8.326 1.00 93.00 97 LEU A C 1
ATOM 865 O O . LEU A 1 97 ? 7.662 -2.375 -8.224 1.00 93.00 97 LEU A O 1
ATOM 869 N N . LEU A 1 98 ? 7.442 -4.463 -7.441 1.00 94.12 98 LEU A N 1
ATOM 870 C CA . LEU A 1 98 ? 8.326 -4.272 -6.286 1.00 94.12 98 LEU A CA 1
ATOM 871 C C . LEU A 1 98 ? 9.791 -4.644 -6.561 1.00 94.12 98 LEU A C 1
ATOM 873 O O . LEU A 1 98 ? 10.620 -4.458 -5.678 1.00 94.12 98 LEU A O 1
ATOM 877 N N . GLU A 1 99 ? 10.122 -5.119 -7.765 1.00 92.75 99 GLU A N 1
ATOM 878 C CA . GLU A 1 99 ? 11.445 -5.667 -8.108 1.00 92.75 99 GLU A CA 1
ATOM 879 C C . GLU A 1 99 ? 12.602 -4.688 -7.870 1.00 92.75 99 GLU A C 1
ATOM 881 O O . GLU A 1 99 ? 13.664 -5.076 -7.397 1.00 92.75 99 GLU A O 1
ATOM 886 N N . THR A 1 100 ? 12.391 -3.399 -8.142 1.00 91.44 100 THR A N 1
ATOM 887 C CA . THR A 1 100 ? 13.431 -2.368 -8.007 1.00 91.44 100 THR A CA 1
ATOM 888 C C . THR A 1 100 ? 13.455 -1.700 -6.629 1.00 91.44 100 THR A C 1
ATOM 890 O O . THR A 1 100 ? 14.194 -0.736 -6.423 1.00 91.44 100 THR A O 1
ATOM 893 N N . ILE A 1 101 ? 12.597 -2.119 -5.693 1.00 92.81 101 ILE A N 1
ATOM 894 C CA . ILE A 1 101 ? 12.516 -1.511 -4.362 1.00 92.81 101 ILE A CA 1
ATOM 895 C C . ILE A 1 101 ? 13.483 -2.219 -3.421 1.00 92.81 101 ILE A C 1
ATOM 897 O O . ILE A 1 101 ? 13.491 -3.439 -3.330 1.00 92.81 101 ILE A O 1
ATOM 901 N N . SER A 1 102 ? 14.262 -1.444 -2.665 1.00 94.06 102 SER A N 1
ATOM 902 C CA . SER A 1 102 ? 15.168 -2.010 -1.671 1.00 94.06 102 SER A CA 1
ATOM 903 C C . SER A 1 102 ? 14.415 -2.725 -0.547 1.00 94.06 102 SER A C 1
ATOM 905 O O . SER A 1 102 ? 13.445 -2.200 0.009 1.00 94.06 102 SER A O 1
ATOM 907 N N . ASP A 1 103 ? 14.946 -3.874 -0.139 1.00 93.81 103 ASP A N 1
ATOM 908 C CA . ASP A 1 103 ? 14.433 -4.674 0.976 1.00 93.81 103 ASP A CA 1
ATOM 909 C C . ASP A 1 103 ? 14.244 -3.852 2.252 1.00 93.81 103 ASP A C 1
ATOM 911 O O . ASP A 1 103 ? 13.208 -3.928 2.902 1.00 93.81 103 ASP A O 1
ATOM 915 N N . THR A 1 104 ? 15.181 -2.950 2.543 1.00 94.12 104 THR A N 1
ATOM 916 C CA . THR A 1 104 ? 15.110 -2.040 3.695 1.00 94.12 104 THR A CA 1
ATOM 917 C C . THR A 1 104 ? 13.840 -1.185 3.721 1.00 94.12 104 THR A C 1
ATOM 919 O O . THR A 1 104 ? 13.263 -0.965 4.789 1.00 94.12 104 THR A O 1
ATOM 922 N N . LYS A 1 105 ? 13.382 -0.706 2.556 1.00 93.56 105 LYS A N 1
ATOM 923 C CA . LYS A 1 105 ? 12.154 0.094 2.429 1.00 93.56 105 LYS A CA 1
ATOM 924 C C . LYS A 1 105 ? 10.920 -0.786 2.587 1.00 93.56 105 LYS A C 1
ATOM 926 O O . LYS A 1 105 ? 9.980 -0.373 3.265 1.00 93.56 105 LYS A O 1
ATOM 931 N N . ILE A 1 106 ? 10.943 -1.985 2.002 1.00 94.06 106 ILE A N 1
ATOM 932 C CA . ILE A 1 106 ? 9.861 -2.966 2.133 1.00 94.06 106 ILE A CA 1
ATOM 933 C C . ILE A 1 106 ? 9.694 -3.372 3.600 1.00 94.06 106 ILE A C 1
ATOM 935 O O . ILE A 1 106 ? 8.592 -3.264 4.130 1.00 94.06 106 ILE A O 1
ATOM 939 N N . ASP A 1 107 ? 10.777 -3.737 4.284 1.00 94.12 107 ASP A N 1
ATOM 940 C CA . ASP A 1 107 ? 10.757 -4.160 5.686 1.00 94.12 107 ASP A CA 1
ATOM 941 C C . ASP A 1 107 ? 10.280 -3.043 6.615 1.00 94.12 107 ASP A C 1
ATOM 943 O O . ASP A 1 107 ? 9.511 -3.275 7.551 1.00 94.12 107 ASP A O 1
ATOM 947 N N . HIS A 1 108 ? 10.708 -1.804 6.356 1.00 92.62 108 HIS A N 1
ATOM 948 C CA . HIS A 1 108 ? 10.196 -0.645 7.077 1.00 92.62 108 HIS A CA 1
ATOM 949 C C . HIS A 1 108 ? 8.685 -0.476 6.864 1.00 92.62 108 HIS A C 1
ATOM 951 O O . HIS A 1 108 ? 7.940 -0.330 7.835 1.00 92.62 108 HIS A O 1
ATOM 957 N N . GLY A 1 109 ? 8.226 -0.541 5.610 1.00 91.44 109 GLY A N 1
ATOM 958 C CA . GLY A 1 109 ? 6.806 -0.495 5.267 1.00 91.44 109 GLY A CA 1
ATOM 959 C C . GLY A 1 109 ? 5.999 -1.601 5.947 1.00 91.44 109 GLY A C 1
ATOM 960 O O . GLY A 1 109 ? 4.952 -1.319 6.521 1.00 91.44 109 GLY A O 1
ATOM 961 N N . LEU A 1 110 ? 6.517 -2.831 5.969 1.00 94.69 110 LEU A N 1
ATOM 962 C CA . LEU A 1 110 ? 5.906 -3.980 6.638 1.00 94.69 110 LEU A CA 1
ATOM 963 C C . LEU A 1 110 ? 5.754 -3.773 8.140 1.00 94.69 110 LEU A C 1
ATOM 965 O O . LEU A 1 110 ? 4.670 -3.989 8.677 1.00 94.69 110 LEU A O 1
ATOM 969 N N . ARG A 1 111 ? 6.811 -3.320 8.824 1.00 94.25 111 ARG A N 1
ATOM 970 C CA . ARG A 1 111 ? 6.746 -3.034 10.265 1.00 94.25 111 ARG A CA 1
ATOM 971 C C . ARG A 1 111 ? 5.689 -1.979 10.578 1.00 94.25 111 ARG A C 1
ATOM 973 O O . ARG A 1 111 ? 4.936 -2.142 11.532 1.00 94.25 111 ARG A O 1
ATOM 980 N N . MET A 1 112 ? 5.625 -0.915 9.779 1.00 92.00 112 MET A N 1
ATOM 981 C CA . MET A 1 112 ? 4.627 0.141 9.955 1.00 92.00 112 MET A CA 1
ATOM 982 C C . MET A 1 112 ? 3.210 -0.362 9.679 1.00 92.00 112 MET A C 1
ATOM 984 O O . MET A 1 112 ? 2.303 -0.101 10.463 1.00 92.00 112 MET A O 1
ATOM 988 N N . LEU A 1 113 ? 3.026 -1.121 8.601 1.00 93.88 113 LEU A N 1
ATOM 989 C CA . LEU A 1 113 ? 1.730 -1.669 8.224 1.00 93.88 113 LEU A CA 1
ATOM 990 C C . LEU A 1 113 ? 1.209 -2.674 9.260 1.00 93.88 113 LEU A C 1
ATOM 992 O O . LEU A 1 113 ? 0.031 -2.620 9.594 1.00 93.88 113 LEU A O 1
ATOM 996 N N . ASN A 1 114 ? 2.074 -3.521 9.825 1.00 94.31 114 ASN A N 1
ATOM 997 C CA . ASN A 1 114 ? 1.704 -4.420 10.922 1.00 94.31 114 ASN A CA 1
ATOM 998 C C . ASN A 1 114 ? 1.238 -3.640 12.151 1.00 94.31 114 ASN A C 1
ATOM 1000 O O . ASN A 1 114 ? 0.156 -3.912 12.651 1.00 94.31 114 ASN A O 1
ATOM 1004 N N . LYS A 1 115 ? 1.977 -2.602 12.567 1.00 92.12 115 LYS A N 1
ATOM 1005 C CA . LYS A 1 115 ? 1.558 -1.740 13.686 1.00 92.12 115 LYS A CA 1
ATOM 1006 C C . LYS A 1 115 ? 0.174 -1.126 13.464 1.00 92.12 115 LYS A C 1
ATOM 1008 O O . LYS A 1 115 ? -0.628 -1.094 14.389 1.00 92.12 115 LYS A O 1
ATOM 1013 N N . ILE A 1 116 ? -0.101 -0.649 12.249 1.00 91.31 116 ILE A N 1
ATOM 1014 C CA . ILE A 1 116 ? -1.400 -0.063 11.893 1.00 91.31 116 ILE A CA 1
ATOM 1015 C C . ILE A 1 116 ? -2.500 -1.129 11.932 1.00 91.31 116 ILE A C 1
ATOM 1017 O O . ILE A 1 116 ? -3.553 -0.892 12.512 1.00 91.31 116 ILE A O 1
ATOM 1021 N N . ILE A 1 117 ? -2.262 -2.304 11.345 1.00 93.25 117 ILE A N 1
ATOM 1022 C CA . ILE A 1 117 ? -3.221 -3.417 11.359 1.00 93.25 117 ILE A CA 1
ATOM 1023 C C . ILE A 1 117 ? -3.524 -3.846 12.799 1.00 93.25 117 ILE A C 1
ATOM 1025 O O . ILE A 1 117 ? -4.693 -3.958 13.154 1.00 93.25 117 ILE A O 1
ATOM 1029 N N . ASP A 1 118 ? -2.499 -4.029 13.630 1.00 91.69 118 ASP A N 1
ATOM 1030 C CA . ASP A 1 118 ? -2.649 -4.445 15.027 1.00 91.69 118 ASP A CA 1
ATOM 1031 C C . ASP A 1 118 ? -3.424 -3.401 15.842 1.00 91.69 118 ASP A C 1
ATOM 1033 O O . ASP A 1 118 ? -4.290 -3.754 16.644 1.00 91.69 118 ASP A O 1
ATOM 1037 N N . ALA A 1 119 ? -3.171 -2.110 15.598 1.00 88.94 119 ALA A N 1
ATOM 1038 C CA . 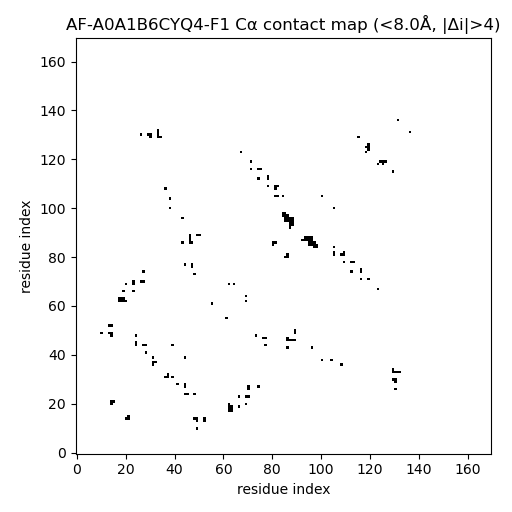ALA A 1 119 ? -3.917 -1.022 16.221 1.00 88.94 119 ALA A CA 1
ATOM 1039 C C . ALA A 1 119 ? -5.400 -1.037 15.819 1.00 88.94 119 ALA A C 1
ATOM 1041 O O . ALA A 1 119 ? -6.257 -0.978 16.692 1.00 88.94 119 ALA A O 1
ATOM 1042 N N . ILE A 1 120 ? -5.704 -1.192 14.525 1.00 88.94 120 ILE A N 1
ATOM 1043 C CA . ILE A 1 120 ? -7.085 -1.250 14.013 1.00 88.94 120 ILE A CA 1
ATOM 1044 C C . ILE A 1 120 ? -7.834 -2.474 14.553 1.00 88.94 120 ILE A C 1
ATOM 1046 O O . ILE A 1 120 ? -9.021 -2.388 14.854 1.00 88.94 120 ILE A O 1
ATOM 1050 N N . VAL A 1 121 ? -7.159 -3.623 14.661 1.00 88.62 121 VAL A N 1
ATOM 1051 C CA . VAL A 1 121 ? -7.755 -4.856 15.200 1.00 88.62 121 VAL A CA 1
ATOM 1052 C C . VAL A 1 121 ? -8.061 -4.715 16.689 1.00 88.62 121 VAL A C 1
ATOM 1054 O O . VAL A 1 121 ? -9.077 -5.231 17.149 1.00 88.62 121 VAL A O 1
ATOM 1057 N N . LYS A 1 122 ? -7.198 -4.025 17.441 1.00 89.00 122 LYS A N 1
ATOM 1058 C CA . LYS A 1 122 ? -7.407 -3.767 18.867 1.00 89.00 122 LYS A CA 1
ATOM 1059 C C . LYS A 1 122 ? -8.516 -2.743 19.110 1.00 89.00 122 LYS A C 1
ATOM 1061 O O . LYS A 1 122 ? -9.308 -2.926 20.029 1.00 89.00 122 LYS A O 1
ATOM 1066 N N . ASP A 1 123 ? -8.544 -1.677 18.317 1.00 83.50 123 ASP A N 1
ATOM 1067 C CA . ASP A 1 123 ? -9.537 -0.613 18.403 1.00 83.50 123 ASP A CA 1
ATOM 1068 C C . ASP A 1 123 ? -9.836 -0.022 17.015 1.00 83.50 123 ASP A C 1
ATOM 1070 O O . ASP A 1 123 ? -9.015 0.660 16.392 1.00 83.50 123 ASP A O 1
ATOM 1074 N N . ALA A 1 124 ? -11.065 -0.247 16.550 1.00 73.69 124 ALA A N 1
ATOM 1075 C CA . ALA A 1 124 ? -11.526 0.201 15.243 1.00 73.69 124 ALA A CA 1
ATOM 1076 C C . ALA A 1 124 ? -11.560 1.736 15.106 1.00 73.69 124 ALA A C 1
ATOM 1078 O O . ALA A 1 124 ? -11.477 2.242 13.985 1.00 73.69 124 ALA A O 1
ATOM 1079 N N . LEU A 1 125 ? -11.632 2.486 16.213 1.00 70.88 125 LEU A N 1
ATOM 1080 C CA . LEU A 1 125 ? -11.665 3.953 16.191 1.00 70.88 125 LEU A CA 1
ATOM 1081 C C . LEU A 1 125 ? -10.293 4.574 15.886 1.00 70.88 125 LEU A C 1
ATOM 1083 O O . LEU A 1 125 ? -10.203 5.734 15.488 1.00 70.88 125 LEU A O 1
ATOM 1087 N N . THR 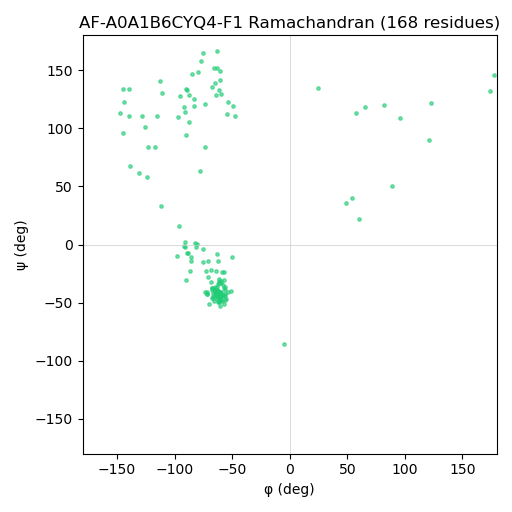A 1 126 ? -9.207 3.800 15.978 1.00 74.06 126 THR A N 1
ATOM 1088 C CA . THR A 1 126 ? -7.845 4.315 15.764 1.00 74.06 126 THR A CA 1
ATOM 1089 C C . THR A 1 126 ? -7.564 4.654 14.289 1.00 74.06 126 THR A C 1
ATOM 1091 O O . THR A 1 126 ? -6.613 5.379 13.990 1.00 74.06 126 THR A O 1
ATOM 1094 N N . VAL A 1 127 ? -8.402 4.201 13.345 1.00 72.69 127 VAL A N 1
ATOM 1095 C CA . VAL A 1 127 ? -8.245 4.459 11.899 1.00 72.69 127 VAL A CA 1
ATOM 1096 C C . VAL A 1 127 ? -8.116 5.956 11.596 1.00 72.69 127 VAL A C 1
ATOM 1098 O O . VAL A 1 127 ? -7.268 6.344 10.791 1.00 72.69 127 VAL A O 1
ATOM 1101 N N . GLU A 1 128 ? -8.903 6.807 12.260 1.00 72.75 128 GLU A N 1
ATOM 1102 C CA . GLU A 1 128 ? -8.889 8.253 12.011 1.00 72.75 128 GLU A CA 1
ATOM 1103 C C . GLU A 1 128 ? -7.530 8.884 12.320 1.00 72.75 128 GLU A C 1
ATOM 1105 O O . GLU A 1 128 ? -7.014 9.658 11.512 1.00 72.75 128 GLU A O 1
ATOM 1110 N N . SER A 1 129 ? -6.889 8.477 13.419 1.00 74.25 129 SER A N 1
ATOM 1111 C CA . SER A 1 129 ? -5.569 8.990 13.812 1.00 74.25 129 SER A CA 1
ATOM 1112 C C . SER A 1 129 ? -4.468 8.695 12.787 1.00 74.25 129 SER A C 1
ATOM 1114 O O . SER A 1 129 ? -3.533 9.479 12.639 1.00 74.25 129 SER A O 1
ATOM 1116 N N . TYR A 1 130 ? -4.581 7.592 12.039 1.00 71.69 130 TYR A N 1
ATOM 1117 C CA . TYR A 1 130 ? -3.607 7.219 11.010 1.00 71.69 130 TYR A CA 1
ATOM 1118 C C . TYR A 1 130 ? -3.899 7.846 9.646 1.00 71.69 130 TYR A C 1
ATOM 1120 O O . TYR A 1 130 ? -2.995 7.950 8.811 1.00 71.69 130 TYR A O 1
ATOM 1128 N N . LEU A 1 131 ? -5.152 8.239 9.403 1.00 73.00 131 LEU A N 1
ATOM 1129 C CA . LEU A 1 131 ? -5.583 8.857 8.152 1.00 73.00 131 LEU A CA 1
ATOM 1130 C C . LEU A 1 131 ? -5.466 10.383 8.179 1.00 73.00 131 LEU A C 1
ATOM 1132 O O . LEU A 1 131 ? -5.224 10.975 7.127 1.00 73.00 131 LEU A O 1
ATOM 1136 N N . VAL A 1 132 ? -5.617 11.026 9.336 1.00 67.69 132 VAL A N 1
ATOM 1137 C CA . VAL A 1 132 ? -5.551 12.486 9.462 1.00 67.69 132 VAL A CA 1
ATOM 1138 C C . VAL A 1 132 ? -4.101 12.927 9.673 1.00 67.69 132 VAL A C 1
ATOM 1140 O O . VAL A 1 132 ? -3.539 12.793 10.754 1.00 67.69 132 VAL A O 1
ATOM 1143 N N . SER A 1 133 ? -3.496 13.499 8.630 1.00 57.41 133 SER A N 1
ATOM 1144 C CA . SER A 1 133 ? -2.350 14.400 8.792 1.00 57.41 133 SER A CA 1
ATOM 1145 C C . SER A 1 133 ? -2.879 15.816 9.060 1.00 57.41 133 SER A C 1
ATOM 1147 O O . SER A 1 133 ? -3.901 16.193 8.489 1.00 57.41 133 SER A O 1
ATOM 1149 N N . ASP A 1 134 ? -2.163 16.618 9.857 1.00 50.88 134 ASP A N 1
ATOM 1150 C CA . ASP A 1 134 ? -2.542 17.957 10.382 1.00 50.88 134 ASP A CA 1
ATOM 1151 C C . ASP A 1 134 ? -3.064 18.989 9.342 1.00 50.88 134 ASP A C 1
ATOM 1153 O O . ASP A 1 134 ? -3.597 20.038 9.690 1.00 50.88 134 ASP A O 1
ATOM 1157 N N . LYS A 1 135 ? -2.933 18.701 8.040 1.00 45.50 135 LYS A N 1
ATOM 1158 C CA . LYS A 1 135 ? -3.334 19.570 6.922 1.00 45.50 135 LYS A CA 1
ATOM 1159 C C . LYS A 1 135 ? -4.700 19.243 6.298 1.00 45.50 135 LYS A C 1
ATOM 1161 O O . LYS A 1 135 ? -5.209 20.063 5.543 1.00 45.50 135 LYS A O 1
ATOM 1166 N N . ASP A 1 136 ? -5.322 18.113 6.644 1.00 45.62 136 ASP A N 1
ATOM 1167 C CA . ASP A 1 136 ? -6.517 17.594 5.951 1.00 45.62 136 ASP A CA 1
ATOM 1168 C C . ASP A 1 136 ? -7.803 17.633 6.803 1.00 45.62 136 ASP A C 1
ATOM 1170 O O . ASP A 1 136 ? -8.677 16.777 6.661 1.00 45.62 136 ASP A O 1
ATOM 1174 N N . LYS A 1 137 ? -7.962 18.633 7.684 1.00 41.09 137 LYS A N 1
ATOM 1175 C CA . LYS A 1 137 ? -9.221 18.858 8.434 1.00 41.09 137 LYS A CA 1
ATOM 1176 C C . LYS A 1 137 ? -10.426 19.200 7.541 1.00 41.09 137 LYS A C 1
ATOM 1178 O O . LYS A 1 137 ? -11.552 19.238 8.024 1.00 41.09 137 LYS A O 1
ATOM 1183 N N . TYR A 1 138 ? -10.203 19.426 6.250 1.00 38.25 138 TYR A N 1
ATOM 1184 C CA . TYR A 1 138 ? -11.240 19.701 5.266 1.00 38.25 138 TYR A CA 1
ATOM 1185 C C . TYR A 1 138 ? -11.321 18.530 4.278 1.00 38.25 138 TYR A C 1
ATOM 1187 O O . TYR A 1 138 ? -10.301 17.992 3.858 1.00 38.25 138 TYR A O 1
ATOM 1195 N N . VAL A 1 139 ? -12.540 18.163 3.880 1.00 39.72 139 VAL A N 1
ATOM 1196 C CA . VAL A 1 139 ? -12.904 17.042 2.985 1.00 39.72 139 VAL A CA 1
ATOM 1197 C C . VAL A 1 139 ? -13.138 15.685 3.678 1.00 39.72 139 VAL A C 1
ATOM 1199 O O . VAL A 1 139 ? -12.689 14.633 3.235 1.00 39.72 139 VAL A O 1
ATOM 1202 N N . PHE A 1 140 ? -13.962 15.706 4.724 1.00 35.16 140 PHE A N 1
ATOM 1203 C CA . PHE A 1 140 ? -15.036 14.719 4.899 1.00 35.16 140 PHE A CA 1
ATOM 1204 C C . PHE A 1 140 ? -16.359 15.478 5.041 1.00 35.16 140 PHE A C 1
ATOM 1206 O O . PHE A 1 140 ? -17.031 15.409 6.060 1.00 35.16 140 PHE A O 1
ATOM 1213 N N . VAL A 1 141 ? -16.701 16.282 4.031 1.00 32.72 141 VAL A N 1
ATOM 1214 C CA . VAL A 1 141 ? -18.082 16.740 3.879 1.00 32.72 141 VAL A CA 1
ATOM 1215 C C . VAL A 1 141 ? -18.759 15.721 2.984 1.00 32.72 141 VAL A C 1
ATOM 1217 O O . VAL A 1 141 ? -18.369 15.532 1.829 1.00 32.72 141 VAL A O 1
ATOM 1220 N N . SER A 1 142 ? -19.715 15.017 3.579 1.00 33.72 142 SER A N 1
ATOM 1221 C CA . SER A 1 142 ? -20.753 14.268 2.894 1.00 33.72 142 SER A CA 1
ATOM 1222 C C . SER A 1 142 ? -21.354 15.156 1.811 1.00 33.72 142 SER A C 1
ATOM 1224 O O . SER A 1 142 ? -22.035 16.127 2.117 1.00 33.72 142 SER A O 1
ATOM 1226 N N . ASN A 1 143 ? -21.106 14.827 0.548 1.00 27.27 143 ASN A N 1
ATOM 1227 C CA . ASN A 1 143 ? -22.125 15.087 -0.451 1.00 27.27 143 ASN A CA 1
ATOM 1228 C C . ASN A 1 143 ? -22.963 13.822 -0.489 1.00 27.27 143 ASN A C 1
ATOM 1230 O O . ASN A 1 143 ? -22.594 12.831 -1.122 1.00 27.27 143 ASN A O 1
ATOM 1234 N N . ASP A 1 144 ? -24.041 13.873 0.287 1.00 33.69 144 ASP A N 1
ATOM 1235 C CA . ASP A 1 144 ? -25.168 12.977 0.156 1.00 33.69 144 ASP A CA 1
ATOM 1236 C C . ASP A 1 144 ? -25.598 12.943 -1.309 1.00 33.69 144 ASP A C 1
ATOM 1238 O O . ASP A 1 144 ? -25.982 13.933 -1.930 1.00 33.69 144 ASP A O 1
ATOM 1242 N N . SER A 1 145 ? -25.526 11.757 -1.879 1.00 32.31 145 SER A N 1
ATOM 1243 C CA . SER A 1 145 ? -26.565 11.300 -2.778 1.00 32.31 145 SER A CA 1
ATOM 1244 C C . SER A 1 145 ? -26.978 9.972 -2.182 1.00 32.31 145 SER A C 1
ATOM 1246 O O . SER A 1 145 ? -26.223 9.000 -2.225 1.00 32.31 145 SER A O 1
ATOM 1248 N N . GLN A 1 146 ? -28.105 10.007 -1.475 1.00 35.00 146 GLN A N 1
ATOM 1249 C CA . GLN A 1 146 ? -28.727 8.835 -0.896 1.00 35.00 146 GLN A CA 1
ATOM 1250 C C . GLN A 1 146 ? -28.945 7.796 -1.998 1.00 35.00 146 GLN A C 1
ATOM 1252 O O . GLN A 1 146 ? -29.777 7.975 -2.878 1.00 35.00 146 GLN A O 1
ATOM 1257 N N . GLU A 1 147 ? -28.214 6.694 -1.918 1.00 33.38 147 GLU A N 1
ATOM 1258 C CA . GLU A 1 147 ? -28.769 5.389 -2.253 1.00 33.38 147 GLU A CA 1
ATOM 1259 C C . GLU A 1 147 ? -28.705 4.573 -0.965 1.00 33.38 147 GLU A C 1
ATOM 1261 O O . GLU A 1 147 ? -27.730 3.880 -0.652 1.00 33.38 147 GLU A O 1
ATOM 1266 N N . GLU A 1 148 ? -29.740 4.773 -0.148 1.00 29.48 148 GLU A N 1
ATOM 1267 C CA . GLU A 1 148 ? -30.054 3.922 0.988 1.00 29.48 148 GLU A CA 1
ATOM 1268 C C . GLU A 1 148 ? -30.150 2.475 0.507 1.00 29.48 148 GLU A C 1
ATOM 1270 O O . GLU A 1 148 ? -30.937 2.125 -0.373 1.00 29.48 148 GLU A O 1
ATOM 1275 N N . CYS A 1 149 ? -29.332 1.611 1.101 1.00 28.69 149 CYS A N 1
ATOM 1276 C CA . CYS A 1 149 ? -29.551 0.178 1.021 1.00 28.69 149 CYS A CA 1
ATOM 1277 C C . CYS A 1 149 ? -30.733 -0.162 1.921 1.00 28.69 149 CYS A C 1
ATOM 1279 O O . CYS A 1 149 ? -30.535 -0.550 3.070 1.00 28.69 149 CYS A O 1
ATOM 1281 N N . ASN A 1 150 ? -31.943 -0.003 1.394 1.00 31.64 150 ASN A N 1
ATOM 1282 C CA . ASN A 1 150 ? -33.124 -0.546 2.036 1.00 31.64 150 ASN A CA 1
ATOM 1283 C C . ASN A 1 150 ? -33.145 -2.062 1.839 1.00 31.64 150 ASN A C 1
ATOM 1285 O O . ASN A 1 150 ? -33.126 -2.581 0.722 1.00 31.64 150 ASN A O 1
ATOM 1289 N N . GLU A 1 151 ? -33.149 -2.762 2.968 1.00 34.34 151 GLU A N 1
ATOM 1290 C CA . GLU A 1 151 ? -33.544 -4.155 3.070 1.00 34.34 151 GLU A CA 1
ATOM 1291 C C . GLU A 1 151 ? -34.994 -4.293 2.598 1.00 34.34 151 GLU A C 1
ATOM 1293 O O . GLU A 1 151 ? -35.893 -3.592 3.059 1.00 34.34 151 GLU A O 1
ATOM 1298 N N . THR A 1 152 ? -35.258 -5.235 1.699 1.00 31.12 152 THR A N 1
ATOM 1299 C CA . THR A 1 152 ? -36.582 -5.849 1.610 1.00 31.12 152 THR A CA 1
ATOM 1300 C C . THR A 1 152 ? -36.396 -7.334 1.373 1.00 31.12 152 THR A C 1
ATOM 1302 O O . THR A 1 152 ? -35.916 -7.783 0.334 1.00 31.12 152 THR A O 1
ATOM 1305 N N . SER A 1 153 ? -36.750 -8.082 2.408 1.00 29.47 153 SER A N 1
ATOM 1306 C CA . SER A 1 153 ? -36.926 -9.521 2.384 1.00 29.47 153 SER A CA 1
ATOM 1307 C C . SER A 1 153 ? -38.294 -9.876 1.784 1.00 29.47 153 SER A C 1
ATOM 1309 O O . SER A 1 153 ? -39.274 -9.188 2.048 1.00 29.47 153 SER A O 1
ATOM 1311 N N . MET A 1 154 ? -38.325 -11.037 1.116 1.00 29.05 154 MET A N 1
ATOM 1312 C CA . MET A 1 154 ? -39.452 -11.972 0.901 1.00 29.05 154 MET A CA 1
ATOM 1313 C C . MET A 1 154 ? -40.299 -11.894 -0.397 1.00 29.05 154 MET A C 1
ATOM 1315 O O . MET A 1 154 ? -41.193 -11.074 -0.546 1.00 29.05 154 MET A O 1
ATOM 1319 N N . GLN A 1 155 ? -40.061 -12.936 -1.216 1.00 29.97 155 GLN A N 1
ATOM 1320 C CA . GLN A 1 155 ? -40.998 -13.892 -1.853 1.00 29.97 155 GLN A CA 1
ATOM 1321 C C . GLN A 1 155 ? -41.764 -13.570 -3.158 1.00 29.97 155 GLN A C 1
ATOM 1323 O O . GLN A 1 155 ? -42.702 -12.786 -3.179 1.00 29.97 155 GLN A O 1
ATOM 1328 N N . GLY A 1 156 ? -41.497 -14.418 -4.172 1.00 25.22 156 GLY A N 1
ATOM 1329 C CA . GLY A 1 156 ? -42.533 -15.107 -4.965 1.00 25.22 156 GLY A CA 1
ATOM 1330 C C . GLY A 1 156 ? -42.535 -14.881 -6.488 1.00 25.22 156 GLY A C 1
ATOM 1331 O O . GLY A 1 156 ? -42.760 -13.767 -6.933 1.00 25.22 156 GLY A O 1
ATOM 1332 N N . GLY A 1 157 ? -42.414 -15.965 -7.279 1.00 24.89 157 GLY A N 1
ATOM 1333 C CA . GLY A 1 157 ? -43.087 -16.069 -8.594 1.00 24.89 157 GLY A CA 1
ATOM 1334 C C . GLY A 1 157 ? -42.242 -16.272 -9.869 1.00 24.89 157 GLY A C 1
ATOM 1335 O O . GLY A 1 157 ? -41.873 -15.315 -10.528 1.00 24.89 157 GLY A O 1
ATOM 1336 N N . SER A 1 158 ? -42.011 -17.544 -10.215 1.00 25.67 158 SER A N 1
ATOM 1337 C CA . SER A 1 158 ? -42.066 -18.223 -11.535 1.00 25.67 158 SER A CA 1
ATOM 1338 C C . SER A 1 158 ? -41.893 -17.487 -12.895 1.00 25.67 158 SER A C 1
ATOM 1340 O O . SER A 1 158 ? -42.641 -16.578 -13.230 1.00 25.67 158 SER A O 1
ATOM 1342 N N . THR A 1 159 ? -41.067 -18.135 -13.746 1.00 26.83 159 THR A N 1
ATOM 1343 C CA . THR A 1 159 ? -41.137 -18.343 -15.226 1.00 26.83 159 THR A CA 1
ATOM 1344 C C . THR A 1 159 ? -41.037 -17.168 -16.209 1.00 26.83 159 THR A C 1
ATOM 1346 O O . THR A 1 159 ? -41.969 -16.384 -16.321 1.00 26.83 159 THR A O 1
ATOM 1349 N N . ALA A 1 160 ? -40.003 -17.182 -17.069 1.00 29.38 160 ALA A N 1
ATOM 1350 C CA . ALA A 1 160 ? -40.116 -17.459 -18.517 1.00 29.38 160 ALA A CA 1
ATOM 1351 C C . ALA A 1 160 ? -38.752 -17.337 -19.237 1.00 29.38 160 ALA A C 1
ATOM 1353 O O . ALA A 1 160 ? -37.900 -16.529 -18.877 1.00 29.38 160 ALA A O 1
ATOM 1354 N N . GLU A 1 161 ? -38.576 -18.176 -20.254 1.00 26.92 161 GLU A N 1
ATOM 1355 C CA . GLU A 1 161 ? -37.462 -18.250 -21.202 1.00 26.92 161 GLU A CA 1
ATOM 1356 C C . GLU A 1 161 ? -37.313 -16.981 -22.065 1.00 26.92 161 GLU A C 1
ATOM 1358 O O . GLU A 1 161 ? -38.296 -16.332 -22.413 1.00 26.92 161 GLU A O 1
ATOM 1363 N N . SER A 1 162 ? -36.095 -16.673 -22.519 1.00 30.20 162 SER A N 1
ATOM 1364 C CA . SER A 1 162 ? -35.766 -16.663 -23.958 1.00 30.20 162 SER A CA 1
ATOM 1365 C C . SER A 1 162 ? -34.349 -16.144 -24.215 1.00 30.20 162 SER A C 1
ATOM 1367 O O . SER A 1 162 ? -33.895 -15.125 -23.699 1.00 30.20 162 SER A O 1
ATOM 1369 N N . SER A 1 163 ? -33.651 -16.911 -25.039 1.00 31.64 163 SER A N 1
ATOM 1370 C CA . SER A 1 163 ? -32.357 -16.636 -25.644 1.00 31.64 163 SER A CA 1
ATOM 1371 C C . SER A 1 163 ? -32.390 -15.391 -26.530 1.00 31.64 163 SER A C 1
ATOM 1373 O O . SER A 1 163 ? -33.301 -15.266 -27.339 1.00 31.64 163 SER A O 1
ATOM 1375 N N . PHE A 1 164 ? -31.329 -14.579 -26.513 1.00 32.53 164 PHE A N 1
ATOM 1376 C CA . PHE A 1 164 ? -30.878 -13.890 -27.723 1.00 32.53 164 PHE A CA 1
ATOM 1377 C C . PHE A 1 164 ? -29.351 -13.876 -27.832 1.00 32.53 164 PHE A C 1
ATOM 1379 O O . PHE A 1 164 ? -28.612 -13.647 -26.877 1.00 32.53 164 PHE A O 1
ATOM 1386 N N . SER A 1 165 ? -28.942 -14.213 -29.047 1.00 32.44 165 SER A N 1
ATOM 1387 C CA . SER A 1 165 ? -27.624 -14.558 -29.548 1.00 32.44 165 SER A CA 1
ATOM 1388 C C . SER A 1 165 ? -26.671 -13.377 -29.776 1.00 32.44 165 SER A C 1
ATOM 1390 O O . SER A 1 165 ? -27.093 -12.270 -30.083 1.00 32.44 165 SER A O 1
ATOM 1392 N N . ASN A 1 166 ? -25.380 -13.732 -29.771 1.00 30.66 166 ASN A N 1
ATOM 1393 C CA . ASN A 1 166 ? -24.287 -13.289 -30.650 1.00 30.66 166 ASN A CA 1
ATOM 1394 C C . ASN A 1 166 ? -23.947 -11.789 -30.748 1.00 30.66 166 ASN A C 1
ATOM 1396 O O . ASN A 1 166 ? -24.623 -11.023 -31.424 1.00 30.66 166 ASN A O 1
ATOM 1400 N N . CYS A 1 167 ? -22.756 -11.430 -30.251 1.00 30.25 167 CYS A N 1
ATOM 1401 C CA . CYS A 1 167 ? -22.003 -10.270 -30.728 1.00 30.25 167 CYS A CA 1
ATOM 1402 C C . CYS A 1 167 ? -20.697 -10.758 -31.379 1.00 30.25 167 CYS A C 1
ATOM 1404 O O . CYS A 1 167 ? -19.821 -11.305 -30.708 1.00 30.25 167 CYS A O 1
ATOM 1406 N N . VAL A 1 168 ? -20.620 -10.607 -32.702 1.00 33.81 168 VAL A N 1
ATOM 1407 C CA . VAL A 1 168 ? -19.430 -10.819 -33.536 1.00 33.81 168 VAL A CA 1
ATOM 1408 C C . VAL A 1 168 ? -18.645 -9.509 -33.562 1.00 33.81 168 VAL A C 1
ATOM 1410 O O . VAL A 1 168 ? -19.212 -8.459 -33.852 1.00 33.81 168 VAL A O 1
ATOM 1413 N N . ILE A 1 169 ? -17.348 -9.575 -33.260 1.00 35.72 169 ILE A N 1
ATOM 1414 C CA . ILE A 1 169 ? -16.415 -8.452 -33.402 1.00 35.72 169 ILE A CA 1
ATOM 1415 C C . ILE A 1 169 ? -15.952 -8.403 -34.862 1.00 35.72 169 ILE A C 1
ATOM 1417 O O . ILE A 1 169 ? -15.478 -9.411 -35.385 1.00 35.72 169 ILE A O 1
ATOM 1421 N N . THR A 1 170 ? -16.131 -7.245 -35.500 1.00 47.94 170 THR A N 1
ATOM 1422 C CA . THR A 1 170 ? -15.461 -6.868 -36.757 1.00 47.94 170 THR A CA 1
ATOM 1423 C C . THR A 1 170 ? -14.168 -6.137 -36.432 1.00 47.94 170 THR A C 1
ATOM 1425 O O . THR A 1 170 ? -14.186 -5.355 -35.453 1.00 47.94 170 THR A O 1
#

Mean predicted aligned error: 11.77 Å

Solvent-accessible surf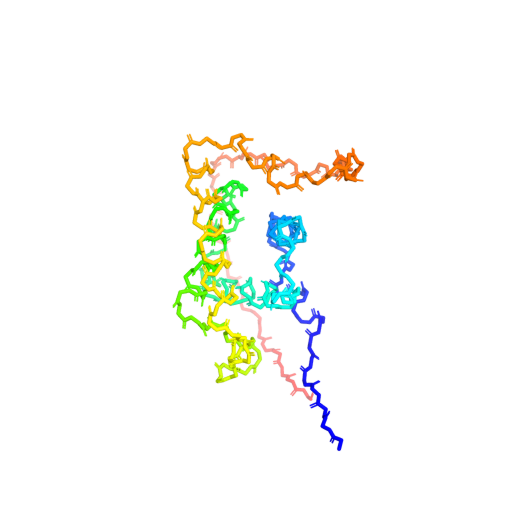ace area (backbone atoms only — not comparable to full-atom values): 10899 Å² total; per-residue (Å²): 140,84,87,78,92,81,56,73,66,62,58,48,55,71,54,46,97,36,84,51,53,59,56,44,54,50,51,54,51,43,32,38,58,58,68,61,46,79,90,61,52,75,64,55,60,49,31,54,52,52,51,53,48,60,76,38,61,93,43,68,70,66,57,70,54,55,66,69,57,54,42,53,51,54,51,51,52,52,46,52,28,52,74,67,56,43,43,50,36,78,95,42,73,86,44,51,73,38,69,87,57,57,64,70,59,46,53,52,50,46,56,54,50,48,54,51,50,54,45,37,72,75,37,71,76,51,51,58,70,59,52,57,46,100,84,56,91,67,85,85,72,83,78,82,72,86,77,77,86,73,86,80,87,86,87,89,84,85,89,82,90,82,88,83,80,88,87,83,86,129

Foldseek 3Di:
DDDDDDDPPVLVVLQPPLVCSVVLLVLVVLLCVLVVLVLDDSVLSSLLSSVVSVVCVVPSCVSVDDSLVVNLVSLVSVLVCLVVLARARNVGRPDGPSPPPDNVSSVVVNVVSVVVSVVCVVPVVCSCVSNDDPPPPDPPDDPDPDPDPDDDDDDDDDDDDDDDDDDDDD

Organism: NCBI:txid38151

Nearest PDB structures (foldseek):
  7lt2-assembly1_A  TM=9.679E-01  e=9.052E-08  Tribolium castaneum
  8gjy-assembly1_A  TM=8.117E-01  e=1.574E-04  Stylophora pistillata
  5eom-assembly4_E  TM=8.842E-01  e=1.799E-03  Homo sapiens
  5eom-assembly7_H  TM=8.953E-01  e=2.094E-03  Homo sapiens
  5eom-assembly1_A  TM=8.851E-01  e=1.799E-03  Homo sapiens

pLDDT: mean 77.47, std 24.41, range [24.89, 97.25]

=== Feature glossary ===
Reading guide. The protein is described through the following features:

Foldseek 3Di. A 3Di character summarizes, for each residue, the relative orientation of the Cα frame of its nearest spatial neighbor. Because it encodes fold topology rather than chemistry, 3Di alignments detect remote structural similarity that sequence alignment misses.

Contact-map, Ramachandran, and PAE plots. Plot images: a contact map (which residues are close in 3D, as an N×N binary image), a Ramachandran scatter (backbone torsion angles, revealing secondary-structure composition at a glance), and — for AlphaFold structures — a PAE heatmap (pairwise prediction confidence).

Radius of gyration, Cα contacts, bounding box. Radius of gyration (Rg) is the root-mean-square distance of Cα atoms from their centroid — a single number for overall size and compactness. A globular domain of N residues has Rg ≈ 2.2·N^0.38 Å; an extended or disordered chain has a much larger Rg. The Cα contact count is the number of residue pairs whose Cα atoms are within 8 Å and are more than four positions apart in sequence — a standard proxy for tertiary packing density. The bounding box is the smallest axis-aligned box enclosing all Cα atoms.

Secondary structure (8-state, DSSP). Eight-state secondary structure (DSSP): H is the canonical α-helix, G the tighter 3₁₀-helix, I the wider π-helix; E/B are β-structure, T and S are turns and bends, and '-' is everything else. DSSP derives these from the pattern of main-chain N–H···O=C hydrogen bonds, not from the sequence.

B-factor. B-factor (Debye–Waller factor) reflects atomic displacement in the crystal lattice. It is an experimental observable (units Å²), not a prediction; low values mean the atom is pinned down, high values mean it moves or is heterogeneous across the crystal.

pLDDT. pLDDT is the predicted lDDT-Cα score: AlphaFold's confidence that the local environment of each residue (all inter-atomic distances within 15 Å) is correctly placed. It is a per-residue number between 0 and 100, with higher meaning more reliable.

Nearest PDB structures. Nearest PDB neighbors are the top structural matches found by Foldseek when searching this structure against the entire Protein Data Bank. Each hit reports a TM-score (0 to 1; >0.5 almost always implies the same fold) and an E-value. These are *structural* homologs — they may share no detectable sequence similarity.

Solvent-accessible surface area. Accessible surface area quantifies burial. A residue with SASA near zero is packed into the hydrophobic core; one with SASA >100 Å² sits on the surface. Computed here via the Shrake–Rupley numerical algorithm with a 1.4 Å probe.

Rendered structure images. Structure images are PyMOL renders from six orthogonal camera directions. Cartoon representation draws helices as coils and strands as arrows; sticks shows the backbone as bonds; surface shows the solvent-excluded envelope. Rainbow coloring maps sequence position to hue (blue→red, N→C); chain coloring assigns a distinct color per polypeptide.

Backbone torsions (φ/ψ). φ (phi) and ψ (psi) are the two rotatable backbone dihedrals per residue: φ is the C(i-1)–N–Cα–C torsion, ψ is the N–Cα–C–N(i+1) torsion, both in degrees on (−180°, 180°]. α-helical residues cluster near (−60°, −45°); β-strand residues near (−120°, +130°). A Ramachandran plot is simply a scatter of (φ, ψ) for every residue.

Predicted aligned error. Predicted Aligned Error (PAE) is an AlphaFold confidence matrix: entry (i, j) is the expected error in the position of residue j, in ångströms, when the prediction is superimposed on the true structure at residue i. Low PAE within a block of residues means that block is internally rigid and well-predicted; high PAE between two blocks means their relative placement is uncertain even if each block individually is confident.

mmCIF coordinates. Structure coordinates are given as an mmCIF _atom_site loop: one row per atom with element, residue name, chain id, sequence number, and x/y/z position in Å. Only the four main-chain atoms per residue are included here; side chains are omitted to keep the record compact.

InterPro / GO / CATH / organism. Database cross-references. InterPro integrates a dozen domain/family signature databases into unified entries with residue-range hits. GO terms attach function/process/location labels with evidence codes. CATH codes position the fold in a four-level structural taxonomy. Organism is the NCBI-taxonomy species name.

Secondary structure (3-state, P-SEA). SS3 is a coarse helix/strand/coil call (letters a/b/c) made by the P-SEA algorithm from inter-Cα distances and dihedrals. It is less detailed than DSSP but needs only Cα positions.

Sequence. Sequence gives the chain of amino acids in standard one-letter code (A=alanine, C=cysteine, …, Y=tyrosine), read N→C. It is the only feature that is directly encoded by the gene; all structural features are derived from the folded form of this sequence.